Protein AF-A0A3D3SUR8-F1 (afdb_monomer_lite)

Secondary structure (DSSP, 8-state):
-----------------HHHHHHHHTTS--HHHHHHHHHHHHH--HHHHHHHT---BTTT--HHHHHHH--SEEEE-TT--GGG-TT--HHHHHHHHHHHHHHHH--GGG---PPPEEEE--BTB-TTSTT---PPPGGGGTSSS-HHHHHHHHHHTT--HHHHHHHHHHHHHHHHHHHHHS---SEEEEEESSSTHHHHHHHHHHTT-EEEEEEESSPP-STTHHHHHHHHTTT-EEEET--HHHHHHHHHHH--SEEEE-HHHHHHHHHTT--EEEHIIIIITS---HHHHHHHHHHHHHHHHTTHHHHHHHHHHHTTTTSGGG-S--SSPPPP-HHHHHHHHHHHHHHHHHHHHHHH--

Sequence (362 aa):
MRILVSVAAILSCVVTPPAVAESMSANLIDAAVEQRLDAIMKEMTLEQKIAQMIQPEIKSVTPQDIRRYGFGSILNGGGSFPQQNKQATIADWVALADSFYEASVDTSGGHAGIPIMWGTDAVHGHNNVLGATIFPHNIGLGAARNPALIEAIGAATNTSAEKIAAAKQAVLPMIQQTLAKSPIKGRITVSGYEGSELLVARMLIESGADVRYVGTACPRTAMSAADRDWLEAKGVHVQYRASLEQDLAAVEEFKPNLAIGTTPVVQKAKEQSIPSLYFTNLISARPLMGAAGAGSLAQVVNAALANQERFNVMKDFFGDVGMKDNAGIWRDTPQARPEFKAIVRRQQEKRAARREKEAIGT

Radius of gyration: 25.04 Å; chains: 1; bounding box: 61×61×67 Å

Foldseek 3Di:
DDDPPPDPPPPDDPPDPPVVVVVVVVVVDDPVVVVVVVVLVVLDDPQLVVQQVDEEEPVPDDLVNCLVRLHQEYEHEPQRDQVSDLQDAPVSVVVRQVSNQVSNLDCPPNHSRRGYYYYYPQQQFRLSHPPTDGHQGLCLQAFALQLVSLVVVCVVVVNDPVVSVVVSVVFVVLQLVLLQVQAFEWEEAAEDARLCQLRLLNLNVSSPYRYAEYYYLAADDPSCVSSVVVCVVVNHHYHYNDDPVNSCVCCVVRVILEYEYDPVSCVSCLVVLRQYDDCVPQPRPDSCHTSVNSNSSSVSSNVSSVCSVVSVVVCVVCPCQCHDQNNDDDPDDRDDDVVVVVVVVVVVVVVVVVVVVVVVVD

pLDDT: mean 79.04, std 18.39, range [21.12, 98.5]

Structure (mmCIF, N/CA/C/O backbone):
data_AF-A0A3D3SUR8-F1
#
_entry.id   AF-A0A3D3SUR8-F1
#
loop_
_atom_site.group_PDB
_atom_site.id
_atom_site.type_symbol
_atom_site.label_atom_id
_atom_site.label_alt_id
_atom_site.label_comp_id
_atom_site.label_asym_id
_atom_site.label_entity_id
_atom_site.label_seq_id
_atom_site.pdbx_PDB_ins_code
_atom_site.Cartn_x
_atom_site.Cartn_y
_atom_site.Cartn_z
_atom_site.occupancy
_atom_site.B_iso_or_equiv
_atom_site.auth_seq_id
_atom_site.auth_comp_id
_atom_site.auth_asym_id
_atom_site.auth_atom_id
_atom_site.pdbx_PDB_model_num
ATOM 1 N N . MET A 1 1 ? 32.697 -12.432 -1.896 1.00 25.95 1 MET A N 1
ATOM 2 C CA . MET A 1 1 ? 32.539 -11.281 -2.808 1.00 25.95 1 MET A CA 1
ATOM 3 C C . MET A 1 1 ? 31.522 -10.343 -2.171 1.00 25.95 1 MET A C 1
ATOM 5 O O . MET A 1 1 ? 30.454 -10.812 -1.806 1.00 25.95 1 MET A O 1
ATOM 9 N N . ARG A 1 2 ? 31.897 -9.096 -1.851 1.00 22.28 2 ARG A N 1
ATOM 10 C CA . ARG A 1 2 ? 31.035 -8.152 -1.114 1.00 22.28 2 ARG A CA 1
ATOM 11 C C . ARG A 1 2 ? 29.967 -7.617 -2.069 1.00 22.28 2 ARG A C 1
ATOM 13 O O . ARG A 1 2 ? 30.301 -6.852 -2.965 1.00 22.28 2 ARG A O 1
ATOM 20 N N . ILE A 1 3 ? 28.717 -8.025 -1.877 1.00 24.45 3 ILE A N 1
ATOM 21 C CA . ILE A 1 3 ? 27.565 -7.405 -2.536 1.00 24.45 3 ILE A CA 1
ATOM 22 C C . ILE A 1 3 ? 27.476 -5.975 -1.995 1.00 24.45 3 ILE A C 1
ATOM 24 O O . ILE A 1 3 ? 27.233 -5.776 -0.803 1.00 24.45 3 ILE A O 1
ATOM 28 N N . LEU A 1 4 ? 27.738 -4.983 -2.847 1.00 21.12 4 LEU A N 1
ATOM 29 C CA . LEU A 1 4 ? 27.458 -3.588 -2.528 1.00 21.12 4 LEU A CA 1
ATOM 30 C C . LEU A 1 4 ? 25.938 -3.404 -2.610 1.00 21.12 4 LEU A C 1
ATOM 32 O O . LEU A 1 4 ? 25.373 -3.228 -3.684 1.00 21.12 4 LEU A O 1
ATOM 36 N N . VAL A 1 5 ? 25.265 -3.490 -1.466 1.00 23.72 5 VAL A N 1
ATOM 37 C CA . VAL A 1 5 ? 23.891 -3.007 -1.333 1.00 23.72 5 VAL A CA 1
ATOM 38 C C . VAL A 1 5 ? 23.983 -1.492 -1.191 1.00 23.72 5 VAL A C 1
ATOM 40 O O . VAL A 1 5 ? 24.292 -0.987 -0.111 1.00 23.72 5 VAL A O 1
ATOM 43 N N . SER A 1 6 ? 23.751 -0.753 -2.275 1.00 22.34 6 SER A N 1
ATOM 44 C CA . SER A 1 6 ? 23.534 0.691 -2.178 1.00 22.34 6 SER A CA 1
ATOM 45 C C . SER A 1 6 ? 22.165 0.933 -1.548 1.00 22.34 6 SER A C 1
ATOM 47 O O . SER A 1 6 ? 21.141 0.957 -2.224 1.00 22.34 6 SER A O 1
ATOM 49 N N . VAL A 1 7 ? 22.144 1.087 -0.223 1.00 23.33 7 VAL A N 1
ATOM 50 C CA . VAL A 1 7 ? 20.999 1.651 0.493 1.00 23.33 7 VAL A CA 1
ATOM 51 C C . VAL A 1 7 ? 21.003 3.149 0.214 1.00 23.33 7 VAL A C 1
ATOM 53 O O . VAL A 1 7 ? 21.809 3.888 0.778 1.00 23.33 7 VAL A O 1
ATOM 56 N N . ALA A 1 8 ? 20.110 3.613 -0.656 1.00 23.38 8 ALA A N 1
ATOM 57 C CA . ALA A 1 8 ? 19.786 5.029 -0.725 1.00 23.38 8 ALA A CA 1
ATOM 58 C C . ALA A 1 8 ? 19.068 5.410 0.580 1.00 23.38 8 ALA A C 1
ATOM 60 O O . ALA A 1 8 ? 17.861 5.226 0.730 1.00 23.38 8 ALA A O 1
ATOM 61 N N . ALA A 1 9 ? 19.829 5.894 1.561 1.00 22.36 9 ALA A N 1
ATOM 62 C CA . ALA A 1 9 ? 19.265 6.542 2.731 1.00 22.36 9 ALA A CA 1
ATOM 63 C C . ALA A 1 9 ? 18.609 7.848 2.267 1.00 22.36 9 ALA A C 1
ATOM 65 O O . ALA A 1 9 ? 19.293 8.828 1.974 1.00 22.36 9 ALA A O 1
ATOM 66 N N . ILE A 1 10 ? 17.277 7.869 2.190 1.00 25.39 10 ILE A N 1
ATOM 67 C CA . ILE A 1 10 ? 16.534 9.127 2.107 1.00 25.39 10 ILE A CA 1
ATOM 68 C C . ILE A 1 10 ? 16.693 9.792 3.472 1.00 25.39 10 ILE A C 1
ATOM 70 O O . ILE A 1 10 ? 15.986 9.481 4.431 1.00 25.39 10 ILE A O 1
ATOM 74 N N . LEU A 1 11 ? 17.694 10.667 3.567 1.00 24.38 11 LEU A N 1
ATOM 75 C CA . LEU A 1 11 ? 17.895 11.543 4.705 1.00 24.38 11 LEU A CA 1
ATOM 76 C C . LEU A 1 11 ? 16.620 12.381 4.858 1.00 24.38 11 LEU A C 1
ATOM 78 O O . LEU A 1 11 ? 16.235 13.127 3.959 1.00 24.38 11 LEU A O 1
ATOM 82 N N . SER A 1 12 ? 15.924 12.189 5.976 1.00 29.61 12 SER A N 1
ATOM 83 C CA . SER A 1 12 ? 14.686 12.895 6.283 1.00 29.61 12 SER A CA 1
ATOM 84 C C . SER A 1 12 ? 14.915 14.407 6.197 1.00 29.61 12 SER A C 1
ATOM 86 O O . SER A 1 12 ? 15.904 14.897 6.748 1.00 29.61 12 SER A O 1
ATOM 88 N N . CYS A 1 13 ? 13.991 15.140 5.572 1.00 26.66 13 CYS A N 1
ATOM 89 C CA . CYS A 1 13 ? 13.904 16.595 5.675 1.00 26.66 13 CYS A CA 1
ATOM 90 C C . CYS A 1 13 ? 13.753 17.016 7.148 1.00 26.66 13 CYS A C 1
ATOM 92 O O . CYS A 1 13 ? 12.652 17.227 7.650 1.00 26.66 13 CYS A O 1
ATOM 94 N N . VAL A 1 14 ? 14.878 17.209 7.829 1.00 33.84 14 VAL A N 1
ATOM 95 C CA . VAL A 1 14 ? 15.052 18.410 8.639 1.00 33.84 14 VAL A CA 1
ATOM 96 C C . VAL A 1 14 ? 15.083 19.554 7.631 1.00 33.84 14 VAL A C 1
ATOM 98 O O . VAL A 1 14 ? 15.722 19.419 6.590 1.00 33.84 14 VAL A O 1
ATOM 101 N N . VAL A 1 15 ? 14.356 20.642 7.881 1.00 39.22 15 VAL A N 1
ATOM 102 C CA . VAL A 1 15 ? 14.440 21.852 7.052 1.00 39.22 15 VAL A CA 1
ATOM 103 C C . VAL A 1 15 ? 15.888 22.343 7.103 1.00 39.22 15 VAL A C 1
ATOM 105 O O . VAL A 1 15 ? 16.289 23.034 8.036 1.00 39.22 15 VAL A O 1
ATOM 108 N N . THR A 1 16 ? 16.700 21.921 6.138 1.00 37.41 16 THR A N 1
ATOM 109 C CA . THR A 1 16 ? 18.041 22.440 5.916 1.00 37.41 16 THR A CA 1
ATOM 110 C C . THR A 1 16 ? 17.900 23.776 5.190 1.00 37.41 16 THR A C 1
ATOM 112 O O . THR A 1 16 ? 17.131 23.878 4.232 1.00 37.41 16 THR A O 1
ATOM 115 N N . PRO A 1 17 ? 18.601 24.832 5.637 1.00 38.94 17 PRO A N 1
ATOM 116 C CA . PRO A 1 17 ? 18.622 26.102 4.923 1.00 38.94 17 PRO A CA 1
ATOM 117 C C . PRO A 1 17 ? 19.078 25.886 3.468 1.00 38.94 17 PRO A C 1
ATOM 119 O O . PRO A 1 17 ? 19.970 25.063 3.245 1.00 38.94 17 PRO A O 1
ATOM 122 N N . PRO A 1 18 ? 18.536 26.628 2.483 1.00 47.69 18 PRO A N 1
ATOM 123 C CA . PRO A 1 18 ? 18.822 26.428 1.055 1.00 47.69 18 PRO A CA 1
ATOM 124 C C . PRO A 1 18 ? 20.324 26.434 0.706 1.00 47.69 18 PRO A C 1
ATOM 126 O O . PRO A 1 18 ? 20.752 25.676 -0.158 1.00 47.69 18 PRO A O 1
ATOM 129 N N . ALA A 1 19 ? 21.145 27.173 1.460 1.00 42.41 19 ALA A N 1
ATOM 130 C CA . ALA A 1 19 ? 22.602 27.211 1.292 1.00 42.41 19 ALA A CA 1
ATOM 131 C C . ALA A 1 19 ? 23.328 25.878 1.598 1.00 42.41 19 ALA A C 1
ATOM 133 O O . ALA A 1 19 ? 24.445 25.660 1.138 1.00 42.41 19 ALA A O 1
ATOM 134 N N . VAL A 1 20 ? 22.718 24.972 2.373 1.00 44.34 20 VAL A N 1
ATOM 135 C CA . VAL A 1 20 ? 23.294 23.653 2.711 1.00 44.34 20 VAL A CA 1
ATOM 136 C C . VAL A 1 20 ? 22.940 22.599 1.652 1.00 44.34 20 VAL A C 1
ATOM 138 O O . VAL A 1 20 ? 23.692 21.649 1.447 1.00 44.34 20 VAL A O 1
ATOM 141 N N . ALA A 1 21 ? 21.820 22.769 0.942 1.00 39.59 21 ALA A N 1
ATOM 142 C CA . ALA A 1 21 ? 21.418 21.875 -0.146 1.00 39.59 21 ALA A CA 1
ATOM 143 C C . ALA A 1 21 ? 22.287 22.071 -1.403 1.00 39.59 21 ALA A C 1
ATOM 145 O O . ALA A 1 21 ? 22.676 21.091 -2.039 1.00 39.59 21 ALA A O 1
ATOM 146 N N . GLU A 1 22 ? 22.662 23.315 -1.720 1.00 40.38 22 GLU A N 1
ATOM 147 C CA . GLU A 1 22 ? 23.573 23.612 -2.836 1.00 40.38 22 GLU A CA 1
ATOM 148 C C . GLU A 1 22 ? 24.979 23.031 -2.608 1.00 40.38 22 GLU A C 1
ATOM 150 O O . GLU A 1 22 ? 25.536 22.416 -3.521 1.00 40.38 22 GLU A O 1
ATOM 155 N N . SER A 1 23 ? 25.524 23.122 -1.385 1.00 40.88 23 SER A N 1
ATOM 156 C CA . SER A 1 23 ? 26.869 22.609 -1.066 1.00 40.88 23 SER A CA 1
ATOM 157 C C . SER A 1 23 ? 26.958 21.078 -0.995 1.00 40.88 23 SER A C 1
ATOM 159 O O . SER A 1 23 ? 28.022 20.513 -1.242 1.00 40.88 23 SER A O 1
ATOM 161 N N . MET A 1 24 ? 25.845 20.390 -0.715 1.00 41.50 24 MET A N 1
ATOM 162 C CA . MET A 1 24 ? 25.756 18.925 -0.762 1.00 41.50 24 MET A CA 1
ATOM 163 C C . MET A 1 24 ? 25.677 18.388 -2.198 1.00 41.50 24 MET A C 1
ATOM 165 O O . MET A 1 24 ? 26.271 17.351 -2.478 1.00 41.50 24 MET A O 1
ATOM 169 N N . SER A 1 25 ? 25.009 19.094 -3.123 1.00 47.22 25 SER A N 1
ATOM 170 C CA . SER A 1 25 ? 24.938 18.669 -4.533 1.00 47.22 25 SER A CA 1
ATOM 171 C C . SER A 1 25 ? 26.279 18.805 -5.265 1.00 47.22 25 SER A C 1
ATOM 173 O O . SER A 1 25 ? 26.632 17.948 -6.072 1.00 47.22 25 SER A O 1
ATOM 175 N N . ALA A 1 26 ? 27.072 19.826 -4.916 1.00 48.66 26 ALA A N 1
ATOM 176 C CA . ALA A 1 26 ? 28.381 20.077 -5.516 1.00 48.66 26 ALA A CA 1
ATOM 177 C C . ALA A 1 26 ? 29.427 18.989 -5.192 1.00 48.66 26 ALA A C 1
ATOM 179 O O . ALA A 1 26 ? 30.389 18.835 -5.935 1.00 48.66 26 ALA A O 1
ATOM 180 N N . ASN A 1 27 ? 29.224 18.210 -4.122 1.00 54.06 27 ASN A N 1
ATOM 181 C CA . ASN A 1 27 ? 30.106 17.109 -3.714 1.00 54.06 27 ASN A CA 1
ATOM 182 C C . ASN A 1 27 ? 29.683 15.728 -4.256 1.00 54.06 27 ASN A C 1
ATOM 184 O O . ASN A 1 27 ? 30.339 14.736 -3.945 1.00 54.06 27 ASN A O 1
ATOM 188 N N . LEU A 1 28 ? 28.593 15.636 -5.030 1.00 54.06 28 LEU A N 1
ATOM 189 C CA . LEU A 1 28 ? 28.111 14.371 -5.611 1.00 54.06 28 LEU A CA 1
ATOM 190 C C . LEU A 1 28 ? 28.629 14.110 -7.034 1.00 54.06 28 LEU A C 1
ATOM 192 O O . LEU A 1 28 ? 28.468 13.000 -7.536 1.00 54.06 28 LEU A O 1
ATOM 196 N N . ILE A 1 29 ? 29.240 15.110 -7.676 1.00 68.56 29 ILE A N 1
ATOM 197 C CA . ILE A 1 29 ? 29.777 15.006 -9.036 1.00 68.56 29 ILE A CA 1
ATOM 198 C C . ILE A 1 29 ? 31.285 14.775 -8.939 1.00 68.56 29 ILE A C 1
ATOM 200 O O . ILE A 1 29 ? 32.064 15.703 -8.721 1.00 68.56 29 ILE A O 1
ATOM 204 N N . ASP A 1 30 ? 31.694 13.518 -9.077 1.00 82.38 30 ASP A N 1
ATOM 205 C CA . ASP A 1 30 ? 33.102 13.140 -9.149 1.00 82.38 30 ASP A CA 1
ATOM 206 C C . ASP A 1 30 ? 33.582 13.271 -10.600 1.00 82.38 30 ASP A C 1
ATOM 208 O O . ASP A 1 30 ? 33.139 12.540 -11.488 1.00 82.38 30 ASP A O 1
ATOM 212 N N . ALA A 1 31 ? 34.513 14.194 -10.846 1.00 85.12 31 ALA A N 1
ATOM 213 C CA . ALA A 1 31 ? 35.052 14.451 -12.179 1.00 85.12 31 ALA A CA 1
ATOM 214 C C . ALA A 1 31 ? 35.668 13.202 -12.840 1.00 85.12 31 ALA A C 1
ATOM 216 O O . ALA A 1 31 ? 35.608 13.065 -14.061 1.00 85.12 31 ALA A O 1
ATOM 217 N N . ALA A 1 32 ? 36.229 12.271 -12.060 1.00 85.94 32 ALA A N 1
ATOM 218 C CA . ALA A 1 32 ? 36.760 11.018 -12.589 1.00 85.94 32 ALA A CA 1
ATOM 219 C C . ALA A 1 32 ? 35.638 10.059 -13.023 1.00 85.94 32 ALA A C 1
ATOM 221 O O . ALA A 1 32 ? 35.804 9.311 -13.991 1.00 85.94 32 ALA A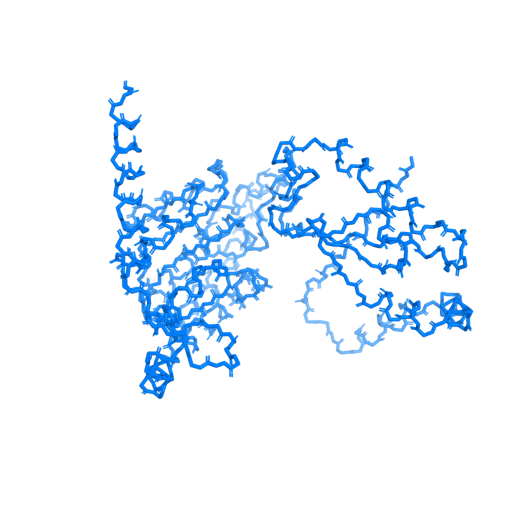 O 1
ATOM 222 N N . VAL A 1 33 ? 34.489 10.089 -12.339 1.00 83.56 33 VAL A N 1
ATOM 223 C CA . VAL A 1 33 ? 33.291 9.338 -12.744 1.00 83.56 33 VAL A CA 1
ATOM 224 C C . VAL A 1 33 ? 32.710 9.931 -14.023 1.00 83.56 33 VAL A C 1
ATOM 226 O O . VAL A 1 33 ? 32.497 9.179 -14.970 1.00 83.56 33 VAL A O 1
ATOM 229 N N . GLU A 1 34 ? 32.544 11.252 -14.101 1.00 87.50 34 GLU A N 1
ATOM 230 C CA . GLU A 1 34 ? 32.040 11.934 -15.304 1.00 87.50 34 GLU A CA 1
ATOM 231 C C . GLU A 1 34 ? 32.922 11.661 -16.529 1.00 87.50 34 GLU A C 1
ATOM 233 O O . GLU A 1 34 ? 32.430 11.266 -17.584 1.00 87.50 34 GLU A O 1
ATOM 238 N N . GLN A 1 35 ? 34.248 11.738 -16.374 1.00 90.12 35 GLN A N 1
ATOM 239 C CA . GLN A 1 35 ? 35.177 11.436 -17.464 1.00 90.12 35 GLN A CA 1
ATOM 240 C C . GLN A 1 35 ? 35.061 9.980 -17.950 1.00 90.12 35 GLN A C 1
ATOM 242 O O . GLN A 1 35 ? 35.206 9.695 -19.142 1.00 90.12 35 GLN A O 1
ATOM 247 N N . ARG A 1 36 ? 34.783 9.042 -17.037 1.00 87.31 36 ARG A N 1
ATOM 248 C CA . ARG A 1 36 ? 34.543 7.636 -17.380 1.00 87.31 36 ARG A CA 1
ATOM 249 C C . ARG A 1 36 ? 33.190 7.444 -18.070 1.00 87.31 36 ARG A C 1
ATOM 251 O O . ARG A 1 36 ? 33.114 6.647 -19.004 1.00 87.31 36 ARG A O 1
ATOM 258 N N . LEU A 1 37 ? 32.149 8.156 -17.637 1.00 86.81 37 LEU A N 1
ATOM 259 C CA . LEU A 1 37 ? 30.834 8.141 -18.282 1.00 86.81 37 LEU A CA 1
ATOM 260 C C . LEU A 1 37 ? 30.928 8.657 -19.719 1.00 86.81 37 LEU A C 1
ATOM 262 O O . LEU A 1 37 ? 30.440 7.988 -20.627 1.00 86.81 37 LEU A O 1
ATOM 266 N N . ASP A 1 38 ? 31.629 9.771 -19.941 1.00 90.94 38 ASP A N 1
ATOM 267 C CA . ASP A 1 38 ? 31.855 10.335 -21.275 1.00 90.94 38 ASP A CA 1
ATOM 268 C C . ASP A 1 38 ? 32.574 9.350 -22.205 1.00 90.94 38 ASP A C 1
ATOM 270 O O . ASP A 1 38 ? 32.182 9.185 -23.363 1.00 90.94 38 ASP A O 1
ATOM 274 N N . ALA A 1 39 ? 33.601 8.658 -21.700 1.00 90.62 39 ALA A N 1
ATOM 275 C CA . ALA A 1 39 ? 34.327 7.649 -22.469 1.00 90.62 39 ALA A CA 1
ATOM 276 C C . ALA A 1 39 ? 33.411 6.490 -22.899 1.00 90.62 39 ALA A C 1
ATOM 278 O O . ALA A 1 39 ? 33.359 6.157 -24.082 1.00 90.62 39 ALA A O 1
ATOM 279 N N . ILE A 1 40 ? 32.627 5.936 -21.967 1.00 88.44 40 ILE A N 1
ATOM 280 C CA . ILE A 1 40 ? 31.684 4.841 -22.246 1.00 88.44 40 ILE A CA 1
ATOM 281 C C . ILE A 1 40 ? 30.602 5.304 -23.234 1.00 88.44 40 ILE A C 1
ATOM 283 O O . ILE A 1 40 ? 30.348 4.652 -24.246 1.00 88.44 40 ILE A O 1
ATOM 287 N N . MET A 1 41 ? 29.995 6.468 -22.993 1.00 89.81 41 MET A N 1
ATOM 288 C CA . MET A 1 41 ? 28.922 7.013 -23.829 1.00 89.81 41 MET A CA 1
ATOM 289 C C . MET A 1 41 ? 29.377 7.333 -25.256 1.00 89.81 41 MET A C 1
ATOM 291 O O . MET A 1 41 ? 28.562 7.297 -26.185 1.00 89.81 41 MET A O 1
ATOM 295 N N . LYS A 1 42 ? 30.660 7.650 -25.451 1.00 93.00 42 LYS A N 1
ATOM 296 C CA . LYS A 1 42 ? 31.244 7.893 -26.773 1.00 93.00 42 LYS A CA 1
ATOM 297 C C . LYS A 1 42 ? 31.401 6.609 -27.590 1.00 93.00 42 LYS A C 1
ATOM 299 O O . LYS A 1 42 ? 31.261 6.663 -28.808 1.00 93.00 42 LYS A O 1
ATOM 304 N N . GLU A 1 43 ? 31.666 5.483 -26.936 1.00 89.62 43 GLU A N 1
ATOM 305 C CA . GLU A 1 43 ? 31.850 4.178 -27.586 1.00 89.62 43 GLU A CA 1
ATOM 306 C C . GLU A 1 43 ? 30.526 3.444 -27.842 1.00 89.62 43 GLU A C 1
ATOM 308 O O . GLU A 1 43 ? 30.447 2.586 -28.719 1.00 89.62 43 GLU A O 1
ATOM 313 N N . MET A 1 44 ? 29.461 3.808 -27.123 1.00 91.50 44 MET A N 1
ATOM 314 C CA . MET A 1 44 ? 28.144 3.199 -27.290 1.00 91.50 44 MET A CA 1
ATOM 315 C C . MET A 1 44 ? 27.425 3.639 -28.573 1.00 91.50 44 MET A C 1
ATOM 317 O O . MET A 1 44 ? 27.272 4.831 -28.871 1.00 91.50 44 MET A O 1
ATOM 321 N N . THR A 1 45 ? 26.846 2.656 -29.258 1.00 92.75 45 THR A N 1
ATOM 322 C CA . THR A 1 45 ? 25.836 2.847 -30.311 1.00 92.75 45 THR A CA 1
ATOM 323 C C . THR A 1 45 ? 24.538 3.443 -29.753 1.00 92.75 45 THR A C 1
ATOM 325 O O . THR A 1 45 ? 24.306 3.471 -28.539 1.00 92.75 45 THR A O 1
ATOM 328 N N . LEU A 1 46 ? 23.659 3.926 -30.636 1.00 93.69 46 LEU A N 1
ATOM 329 C CA . LEU A 1 46 ? 22.354 4.450 -30.231 1.00 93.69 46 LEU A CA 1
ATOM 330 C C . LEU A 1 46 ? 21.492 3.358 -29.581 1.00 93.69 46 LEU A C 1
ATOM 332 O O . LEU A 1 46 ? 20.867 3.596 -28.551 1.00 93.69 46 LEU A O 1
ATOM 336 N N . GLU A 1 47 ? 21.501 2.156 -30.145 1.00 91.62 47 GLU A N 1
ATOM 337 C CA . GLU A 1 47 ? 20.768 0.995 -29.649 1.00 91.62 47 GLU A CA 1
ATOM 338 C C . GLU A 1 47 ? 21.212 0.622 -28.232 1.00 91.62 47 GLU A C 1
ATOM 340 O O . GLU A 1 47 ? 20.371 0.413 -27.360 1.00 91.62 47 GLU A O 1
ATOM 345 N N . GLN A 1 48 ? 22.523 0.619 -27.971 1.00 91.12 48 GLN A N 1
ATOM 346 C CA . GLN A 1 48 ? 23.065 0.370 -26.632 1.00 91.12 48 GLN A CA 1
ATOM 347 C C . GLN A 1 48 ? 22.638 1.455 -25.636 1.00 91.12 48 GLN A C 1
ATOM 349 O O . GLN A 1 48 ? 22.314 1.140 -24.494 1.00 91.12 48 GLN A O 1
ATOM 354 N N . LYS A 1 49 ? 22.582 2.727 -26.054 1.00 93.62 49 LYS A N 1
ATOM 355 C CA . LYS A 1 49 ? 22.100 3.828 -25.198 1.00 93.62 49 LYS A CA 1
ATOM 356 C C . LYS A 1 49 ? 20.625 3.661 -24.850 1.00 93.62 49 LYS A C 1
ATOM 358 O O . LYS A 1 49 ? 20.254 3.799 -23.689 1.00 93.62 49 LYS A O 1
ATOM 363 N N . ILE A 1 50 ? 19.797 3.306 -25.834 1.00 94.06 50 ILE A N 1
ATOM 364 C CA . ILE A 1 50 ? 18.372 3.023 -25.621 1.00 94.06 50 ILE A CA 1
ATOM 365 C C . ILE A 1 50 ? 18.201 1.829 -24.677 1.00 94.06 50 ILE A C 1
ATOM 367 O O . ILE A 1 50 ? 17.393 1.898 -23.754 1.00 94.06 50 ILE A O 1
ATOM 371 N N . ALA A 1 51 ? 18.978 0.759 -24.856 1.00 92.88 51 ALA A N 1
ATOM 372 C CA . ALA A 1 51 ? 18.906 -0.419 -23.997 1.00 92.88 51 ALA A CA 1
ATOM 373 C C . ALA A 1 51 ? 19.206 -0.093 -22.524 1.00 92.88 51 ALA A C 1
ATOM 375 O O . ALA A 1 51 ? 18.523 -0.602 -21.633 1.00 92.88 51 ALA A O 1
ATOM 376 N N . GLN A 1 52 ? 20.151 0.813 -22.252 1.00 93.88 52 GLN A N 1
ATOM 377 C CA . GLN A 1 52 ? 20.448 1.265 -20.887 1.00 93.88 52 GLN A CA 1
ATOM 378 C C . GLN A 1 52 ? 19.280 2.013 -20.214 1.00 93.88 52 GLN A C 1
ATOM 380 O O . GLN A 1 52 ? 19.215 2.065 -18.989 1.00 93.88 52 GLN A O 1
ATOM 385 N N . MET A 1 53 ? 18.323 2.533 -20.990 1.00 93.81 53 MET A N 1
ATOM 386 C CA . MET A 1 53 ? 17.129 3.226 -20.485 1.00 93.81 53 MET A CA 1
ATOM 387 C C . MET A 1 53 ? 15.920 2.299 -20.266 1.00 93.81 53 MET A C 1
ATOM 389 O O . MET A 1 53 ? 14.864 2.763 -19.835 1.00 93.81 53 MET A O 1
ATOM 393 N N . ILE A 1 54 ? 16.041 1.005 -20.574 1.00 92.44 54 ILE A N 1
ATOM 394 C CA . ILE A 1 54 ? 14.950 0.029 -20.469 1.00 92.44 54 ILE A CA 1
ATOM 395 C C . ILE A 1 54 ? 15.139 -0.835 -19.217 1.00 92.44 54 ILE A C 1
ATOM 397 O O . ILE A 1 54 ? 16.232 -1.333 -18.944 1.00 92.44 54 ILE A O 1
ATOM 401 N N . GLN A 1 55 ? 14.042 -1.042 -18.483 1.00 94.69 55 GLN A N 1
ATOM 402 C CA . GLN A 1 55 ? 13.968 -1.914 -17.310 1.00 94.69 55 GLN A CA 1
ATOM 403 C C . GLN A 1 55 ? 12.850 -2.954 -17.500 1.00 94.69 55 GLN A C 1
ATOM 405 O O . GLN A 1 55 ? 11.681 -2.644 -17.259 1.00 94.69 55 GLN A O 1
ATOM 410 N N . PRO A 1 56 ? 13.160 -4.178 -17.960 1.00 92.81 56 PRO A N 1
ATOM 411 C CA . PRO A 1 56 ? 12.198 -5.262 -18.035 1.00 92.81 56 PRO A CA 1
ATOM 412 C C . PRO A 1 56 ? 12.025 -5.976 -16.686 1.00 92.81 56 PRO A C 1
ATOM 414 O O . PRO A 1 56 ? 12.840 -5.866 -15.768 1.00 92.81 56 PRO A O 1
ATOM 417 N N . GLU A 1 57 ? 10.940 -6.738 -16.580 1.00 88.81 57 GLU A N 1
ATOM 418 C CA . GLU A 1 57 ? 10.549 -7.459 -15.368 1.00 88.81 57 GLU A CA 1
ATOM 419 C C . GLU A 1 57 ? 10.965 -8.939 -15.454 1.00 88.81 57 GLU A C 1
ATOM 421 O O . GLU A 1 57 ? 10.835 -9.551 -16.521 1.00 88.81 57 GLU A O 1
ATOM 426 N N . ILE A 1 58 ? 11.439 -9.536 -14.350 1.00 91.25 58 ILE A N 1
ATOM 427 C CA . ILE A 1 58 ? 12.032 -10.892 -14.333 1.00 91.25 58 ILE A CA 1
ATOM 428 C C . ILE A 1 58 ? 11.091 -12.031 -14.772 1.00 91.25 58 ILE A C 1
ATOM 430 O O . ILE A 1 58 ? 11.567 -13.113 -15.102 1.00 91.25 58 ILE A O 1
ATOM 434 N N . LYS A 1 59 ? 9.767 -11.830 -14.819 1.00 89.12 59 LYS A N 1
ATOM 435 C CA . LYS A 1 59 ? 8.810 -12.800 -15.391 1.00 89.12 59 LYS A CA 1
ATOM 436 C C . LYS A 1 59 ? 8.842 -12.831 -16.918 1.00 89.12 59 LYS A C 1
ATOM 438 O O . LYS A 1 59 ? 8.279 -13.750 -17.505 1.00 89.12 59 LYS A O 1
ATOM 443 N N . SER A 1 60 ? 9.431 -11.818 -17.548 1.00 90.44 60 SER A N 1
ATOM 444 C CA . SER A 1 60 ? 9.368 -11.582 -18.994 1.00 90.44 60 SER A CA 1
ATOM 445 C C . SER A 1 60 ? 10.728 -11.537 -19.688 1.00 90.44 60 SER A C 1
ATOM 447 O O . SER A 1 60 ? 10.766 -11.445 -20.911 1.00 90.44 60 SER A O 1
ATOM 449 N N . VAL A 1 61 ? 11.828 -11.606 -18.934 1.00 93.69 61 VAL A N 1
ATOM 450 C CA . VAL A 1 61 ? 13.191 -11.471 -19.461 1.00 93.69 61 VAL A CA 1
ATOM 451 C C . VAL A 1 61 ? 14.082 -12.617 -18.997 1.00 93.69 61 VAL A C 1
ATOM 453 O O . VAL A 1 61 ? 13.938 -13.128 -17.887 1.00 93.69 61 VAL A O 1
ATOM 456 N N . THR A 1 62 ? 15.024 -13.008 -19.851 1.00 94.69 62 THR A N 1
ATOM 457 C CA . THR A 1 62 ? 16.011 -14.057 -19.583 1.00 94.69 62 THR A CA 1
ATOM 458 C C . THR A 1 62 ? 17.446 -13.517 -19.655 1.00 94.69 62 THR A C 1
ATOM 460 O O . THR A 1 62 ? 17.685 -12.476 -20.272 1.00 94.69 62 THR A O 1
ATOM 463 N N . PRO A 1 63 ? 18.451 -14.224 -19.100 1.00 94.50 63 PRO A N 1
ATOM 464 C CA . PRO A 1 63 ? 19.859 -13.865 -19.302 1.00 94.50 63 PRO A CA 1
ATOM 465 C C . PRO A 1 63 ? 20.279 -13.834 -20.781 1.00 94.50 63 PRO A C 1
ATOM 467 O O . PRO A 1 63 ? 21.170 -13.078 -21.160 1.00 94.50 63 PRO A O 1
ATOM 470 N N . GLN A 1 64 ? 19.628 -14.623 -21.644 1.00 93.38 64 GLN A N 1
ATOM 471 C CA . GLN A 1 64 ? 19.850 -14.573 -23.092 1.00 93.38 64 GLN A CA 1
ATOM 472 C C . GLN A 1 64 ? 19.403 -13.227 -23.678 1.00 93.38 64 GLN A C 1
ATOM 474 O O . GLN A 1 64 ? 20.088 -12.676 -24.536 1.00 93.38 64 GLN A O 1
ATOM 479 N N . ASP A 1 65 ? 18.286 -12.680 -23.196 1.00 93.56 65 ASP A N 1
ATOM 480 C CA . ASP A 1 65 ? 17.807 -11.359 -23.608 1.00 93.56 65 ASP A CA 1
ATOM 481 C C . ASP A 1 65 ? 18.754 -10.257 -23.126 1.00 93.56 65 ASP A C 1
ATOM 483 O O . ASP A 1 65 ? 19.017 -9.316 -23.870 1.00 93.56 65 ASP A O 1
ATOM 487 N N . ILE A 1 66 ? 19.339 -10.399 -21.929 1.00 93.94 66 ILE A N 1
ATOM 488 C CA . ILE A 1 66 ? 20.371 -9.465 -21.454 1.00 93.94 66 ILE A CA 1
ATOM 489 C C . ILE A 1 66 ? 21.596 -9.506 -22.365 1.00 93.94 66 ILE A C 1
ATOM 491 O O . ILE A 1 66 ? 22.031 -8.446 -22.808 1.00 93.94 66 ILE A O 1
ATOM 495 N N . ARG A 1 67 ? 22.090 -10.699 -22.733 1.00 91.62 67 ARG A N 1
ATOM 496 C CA . ARG A 1 67 ? 23.176 -10.815 -23.721 1.00 91.62 67 ARG A CA 1
ATOM 497 C C . ARG A 1 67 ? 22.794 -10.224 -25.065 1.00 91.62 67 ARG A C 1
ATOM 499 O O . ARG A 1 67 ? 23.641 -9.660 -25.722 1.00 91.62 67 ARG A O 1
ATOM 506 N N . ARG A 1 68 ? 21.541 -10.358 -25.502 1.00 90.44 68 ARG A N 1
ATOM 507 C CA . ARG A 1 68 ? 21.107 -9.879 -26.821 1.00 90.44 68 ARG A CA 1
ATOM 508 C C . ARG A 1 68 ? 20.942 -8.364 -26.886 1.00 90.44 68 ARG A C 1
ATOM 510 O O . ARG A 1 68 ? 21.248 -7.769 -27.915 1.00 90.44 68 ARG A O 1
ATOM 517 N N . TYR A 1 69 ? 20.384 -7.757 -25.843 1.00 90.88 69 TYR A N 1
ATOM 518 C CA . TYR A 1 69 ? 19.954 -6.359 -25.872 1.00 90.88 69 TYR A CA 1
ATOM 519 C C . TYR A 1 69 ? 20.824 -5.441 -25.011 1.00 90.88 69 TYR A C 1
ATOM 521 O O . TYR A 1 69 ? 20.930 -4.262 -25.324 1.00 90.88 69 TYR A O 1
ATOM 529 N N . GLY A 1 70 ? 21.469 -5.954 -23.960 1.00 90.94 70 GLY A N 1
ATOM 530 C CA . GLY A 1 70 ? 22.281 -5.155 -23.039 1.00 90.94 70 GLY A CA 1
ATOM 531 C C . GLY A 1 70 ? 21.458 -4.160 -22.217 1.00 90.94 70 GLY A C 1
ATOM 532 O O . GLY A 1 70 ? 21.833 -2.990 -22.128 1.00 90.94 70 GLY A O 1
ATOM 533 N N . PHE A 1 71 ? 20.315 -4.592 -21.667 1.00 93.62 71 PHE A N 1
ATOM 534 C CA . PHE A 1 71 ? 19.456 -3.730 -20.846 1.00 93.62 71 PHE A CA 1
ATOM 535 C C . PHE A 1 71 ? 20.193 -3.187 -19.614 1.00 93.62 71 PHE A C 1
ATOM 537 O O . PHE A 1 71 ? 20.964 -3.906 -18.980 1.00 93.62 71 PHE A O 1
ATOM 544 N N . GLY A 1 72 ? 19.935 -1.926 -19.258 1.00 89.00 72 GLY A N 1
ATOM 545 C CA . GLY A 1 72 ? 20.637 -1.253 -18.152 1.00 89.00 72 GLY A CA 1
ATOM 546 C C . GLY A 1 72 ? 20.180 -1.690 -16.765 1.00 89.00 72 GLY A C 1
ATOM 547 O O . GLY A 1 72 ? 20.927 -1.596 -15.790 1.00 89.00 72 GLY A O 1
ATOM 548 N N . SER A 1 73 ? 18.953 -2.197 -16.652 1.00 93.38 73 SER A N 1
ATOM 549 C CA . SER A 1 73 ? 18.454 -2.731 -15.389 1.00 93.38 73 SER A CA 1
ATOM 550 C C . SER A 1 73 ? 17.392 -3.803 -15.588 1.00 93.38 73 SER A C 1
ATOM 552 O O . SER A 1 73 ? 16.847 -3.925 -16.677 1.00 93.38 73 SER A O 1
ATOM 554 N N . ILE A 1 74 ? 17.088 -4.549 -14.527 1.00 93.38 74 ILE A N 1
ATOM 555 C CA . ILE A 1 74 ? 15.934 -5.450 -14.395 1.00 93.38 74 ILE A CA 1
ATOM 556 C C . ILE A 1 74 ? 15.204 -5.168 -13.086 1.00 93.38 74 ILE A C 1
ATOM 558 O O . ILE A 1 74 ? 15.793 -4.644 -12.141 1.00 93.38 74 ILE A O 1
ATOM 562 N N . LEU A 1 75 ? 13.927 -5.536 -13.024 1.00 87.56 75 LEU A N 1
ATOM 563 C CA . LEU A 1 75 ? 13.091 -5.387 -11.836 1.00 87.56 75 LEU A CA 1
ATOM 564 C C . LEU A 1 75 ? 12.456 -6.722 -11.443 1.00 87.56 75 LEU A C 1
ATOM 566 O O . LEU A 1 75 ? 11.898 -7.420 -12.292 1.00 87.56 75 LEU A O 1
ATOM 570 N N . ASN A 1 76 ? 12.449 -7.035 -10.147 1.00 82.31 76 ASN A N 1
ATOM 571 C CA . ASN A 1 76 ? 11.439 -7.931 -9.584 1.00 82.31 76 ASN A CA 1
ATOM 572 C C . ASN A 1 76 ? 10.350 -7.104 -8.894 1.00 82.31 76 ASN A C 1
ATOM 574 O O . ASN A 1 76 ? 10.554 -6.549 -7.812 1.00 82.31 76 ASN A O 1
ATOM 578 N N . GLY A 1 77 ? 9.182 -7.039 -9.532 1.00 71.38 77 GLY A N 1
ATOM 579 C CA . GLY A 1 77 ? 8.013 -6.394 -8.940 1.00 71.38 77 GLY A CA 1
ATOM 580 C C . GLY A 1 77 ? 7.411 -7.228 -7.805 1.00 71.38 77 GLY A C 1
ATOM 581 O O . GLY A 1 77 ? 7.789 -8.384 -7.578 1.00 71.38 77 GLY A O 1
ATOM 582 N N . GLY A 1 78 ? 6.429 -6.663 -7.103 1.00 68.81 78 GLY A N 1
ATOM 583 C CA . GLY A 1 78 ? 5.662 -7.376 -6.076 1.00 68.81 78 GLY A CA 1
ATOM 584 C C . GLY A 1 78 ? 5.163 -8.756 -6.540 1.00 68.81 78 GLY A C 1
ATOM 585 O O . GLY A 1 78 ? 4.423 -8.886 -7.518 1.00 68.81 78 GLY A O 1
ATOM 586 N N . GLY A 1 79 ? 5.573 -9.813 -5.832 1.00 68.06 79 GLY A N 1
ATOM 587 C CA . GLY A 1 79 ? 5.160 -11.187 -6.140 1.00 68.06 79 GLY A CA 1
ATOM 588 C C . GLY A 1 79 ? 5.821 -11.800 -7.383 1.00 68.06 79 GLY A C 1
ATOM 589 O O . GLY A 1 79 ? 5.266 -12.729 -7.980 1.00 68.06 79 GLY A O 1
ATOM 590 N N . SER A 1 80 ? 6.969 -11.277 -7.809 1.00 79.81 80 SER A N 1
ATOM 591 C CA . SER A 1 80 ? 7.859 -11.917 -8.780 1.00 79.81 80 SER A CA 1
ATOM 592 C C . SER A 1 80 ? 9.004 -12.621 -8.066 1.00 79.81 80 SER A C 1
ATOM 594 O O . SER A 1 80 ? 9.664 -12.028 -7.220 1.00 79.81 80 SER A O 1
ATOM 596 N N . PHE A 1 81 ? 9.231 -13.886 -8.416 1.00 83.19 81 PHE A N 1
ATOM 597 C CA . PHE A 1 81 ? 10.203 -14.761 -7.761 1.00 83.19 81 PHE A CA 1
ATOM 598 C C . PHE A 1 81 ? 11.044 -15.491 -8.813 1.00 83.19 81 PHE A C 1
ATOM 600 O O . PHE A 1 81 ? 10.528 -15.736 -9.914 1.00 83.19 81 PHE A O 1
ATOM 607 N N . PRO A 1 82 ? 12.283 -15.903 -8.487 1.00 86.25 82 PRO A N 1
ATOM 608 C CA . PRO A 1 82 ? 13.057 -16.814 -9.318 1.00 86.25 82 PRO A CA 1
ATOM 609 C C . PRO A 1 82 ? 12.210 -18.013 -9.751 1.00 86.25 82 PRO A C 1
ATOM 611 O O . PRO A 1 82 ? 11.554 -18.650 -8.927 1.00 86.25 82 PRO A O 1
ATOM 614 N N . GLN A 1 83 ? 12.180 -18.283 -11.059 1.00 84.12 83 GLN A N 1
ATOM 615 C CA . GLN A 1 83 ? 11.433 -19.402 -11.656 1.00 84.12 83 GLN A CA 1
ATOM 616 C C . GLN A 1 83 ? 9.927 -19.414 -11.308 1.00 84.12 83 GLN A C 1
ATOM 618 O O . GLN A 1 83 ? 9.293 -20.465 -11.301 1.00 84.12 83 GLN A O 1
ATOM 623 N N . GLN A 1 84 ? 9.350 -18.250 -10.977 1.00 83.44 84 GLN A N 1
ATOM 624 C CA . GLN A 1 84 ? 7.982 -18.110 -10.455 1.00 83.44 84 GLN A CA 1
ATOM 625 C C . GLN A 1 84 ? 7.705 -18.933 -9.180 1.00 83.44 84 GLN A C 1
ATOM 627 O O . GLN A 1 84 ? 6.550 -19.166 -8.814 1.00 83.44 84 GLN A O 1
ATOM 632 N N . ASN A 1 85 ? 8.754 -19.334 -8.460 1.00 84.00 85 ASN A N 1
ATOM 633 C CA . ASN A 1 85 ? 8.644 -20.111 -7.240 1.00 84.00 85 ASN A CA 1
ATOM 634 C C . ASN A 1 85 ? 8.530 -19.193 -6.014 1.00 84.00 85 ASN A C 1
ATOM 636 O O . ASN A 1 85 ? 9.512 -18.613 -5.559 1.00 84.00 85 ASN A O 1
ATOM 640 N N . LYS A 1 86 ? 7.339 -19.125 -5.408 1.00 80.06 86 LYS A N 1
ATOM 641 C CA . LYS A 1 86 ? 7.090 -18.355 -4.170 1.00 80.06 86 LYS A CA 1
ATOM 642 C C . LYS A 1 86 ? 7.944 -18.792 -2.971 1.00 80.06 86 LYS A C 1
ATOM 644 O O . LYS A 1 86 ? 8.020 -18.060 -1.990 1.00 80.06 86 LYS A O 1
ATOM 649 N N . GLN A 1 87 ? 8.531 -19.985 -3.024 1.00 83.31 87 GLN A N 1
ATOM 650 C CA . GLN A 1 87 ? 9.393 -20.543 -1.982 1.00 83.31 87 GLN A CA 1
ATOM 651 C C . GLN A 1 87 ? 10.883 -20.460 -2.344 1.00 83.31 87 GLN A C 1
ATOM 653 O O . GLN A 1 87 ? 11.692 -21.122 -1.699 1.00 83.31 87 GLN A O 1
ATOM 658 N N . ALA A 1 88 ? 11.248 -19.675 -3.366 1.00 84.94 88 ALA A N 1
ATOM 659 C CA . ALA A 1 88 ? 12.636 -19.478 -3.766 1.00 84.94 88 ALA A CA 1
ATOM 660 C C . ALA A 1 88 ? 13.509 -19.078 -2.566 1.00 84.94 88 ALA A C 1
ATOM 662 O O . ALA A 1 88 ? 13.200 -18.145 -1.815 1.00 84.94 88 ALA A O 1
ATOM 663 N N . THR A 1 89 ? 14.601 -19.812 -2.399 1.00 86.50 89 THR A N 1
ATOM 664 C CA . THR A 1 89 ? 15.593 -19.609 -1.348 1.00 86.50 89 THR A CA 1
ATOM 665 C C . THR A 1 89 ? 16.493 -18.425 -1.682 1.00 86.50 89 THR A C 1
ATOM 667 O O . THR A 1 89 ? 16.594 -18.008 -2.833 1.00 86.50 89 THR A O 1
ATOM 670 N N . ILE A 1 90 ? 17.219 -17.904 -0.691 1.00 81.25 90 ILE A N 1
ATOM 671 C CA . ILE A 1 90 ? 18.235 -16.861 -0.918 1.00 81.25 90 ILE A CA 1
ATOM 672 C C . ILE A 1 90 ? 19.256 -17.306 -1.979 1.00 81.25 90 ILE A C 1
ATOM 674 O O . ILE A 1 90 ? 19.666 -16.496 -2.805 1.00 81.25 90 ILE A O 1
ATOM 678 N N . ALA A 1 91 ? 19.626 -18.590 -1.996 1.00 87.50 91 ALA A N 1
ATOM 679 C CA . ALA A 1 91 ? 20.540 -19.132 -2.997 1.00 87.50 91 ALA A CA 1
ATOM 680 C C . ALA A 1 91 ? 19.960 -19.048 -4.420 1.00 87.50 91 ALA A C 1
ATOM 682 O O . ALA A 1 91 ? 20.693 -18.710 -5.344 1.00 87.50 91 ALA A O 1
ATOM 683 N N . ASP A 1 92 ? 18.651 -19.266 -4.591 1.00 90.44 92 ASP A N 1
ATOM 684 C CA . ASP A 1 92 ? 17.983 -19.133 -5.893 1.00 90.44 92 ASP A CA 1
ATOM 685 C C . ASP A 1 92 ? 17.989 -17.680 -6.391 1.00 90.44 92 ASP A C 1
ATOM 687 O O . ASP A 1 92 ? 18.181 -17.427 -7.581 1.00 90.44 92 ASP A O 1
ATOM 691 N N . TRP A 1 93 ? 17.811 -16.717 -5.481 1.00 86.38 93 TRP A N 1
ATOM 692 C CA . TRP A 1 93 ? 17.906 -15.289 -5.798 1.00 86.38 93 TRP A CA 1
ATOM 693 C C . TRP A 1 93 ? 19.323 -14.887 -6.215 1.00 86.38 93 TRP A C 1
ATOM 695 O O . TRP A 1 93 ? 19.488 -14.199 -7.220 1.00 86.38 93 TRP A O 1
ATOM 705 N N . VAL A 1 94 ? 20.340 -15.346 -5.478 1.00 87.69 94 VAL A N 1
ATOM 706 C CA . VAL A 1 94 ? 21.752 -15.076 -5.791 1.00 87.69 94 VAL A CA 1
ATOM 707 C C . VAL A 1 94 ? 22.142 -15.699 -7.129 1.00 87.69 94 VAL A C 1
ATOM 709 O O . VAL A 1 94 ? 22.682 -15.002 -7.978 1.00 87.69 94 VAL A O 1
ATOM 712 N N . ALA A 1 95 ? 21.794 -16.967 -7.362 1.00 93.12 95 ALA A N 1
ATOM 713 C CA . ALA A 1 95 ? 22.103 -17.649 -8.616 1.00 93.12 95 ALA A CA 1
ATOM 714 C C . ALA A 1 95 ? 21.476 -16.942 -9.829 1.00 93.12 95 ALA A C 1
ATOM 716 O O . ALA A 1 95 ? 22.105 -16.813 -10.880 1.00 93.12 95 ALA A O 1
ATOM 717 N N . LEU A 1 96 ? 20.244 -16.443 -9.686 1.00 93.88 96 LEU A N 1
ATOM 718 C CA . LEU A 1 96 ? 19.607 -15.662 -10.739 1.00 93.88 96 LEU A CA 1
ATOM 719 C C . LEU A 1 96 ? 20.332 -14.324 -10.962 1.00 93.88 96 LEU A C 1
ATOM 721 O O . LEU A 1 96 ? 20.541 -13.940 -12.113 1.00 93.88 96 LEU A O 1
ATOM 725 N N . ALA A 1 97 ? 20.751 -13.639 -9.893 1.00 90.50 97 ALA A N 1
ATOM 726 C CA . ALA A 1 97 ? 21.471 -12.366 -9.984 1.00 90.50 97 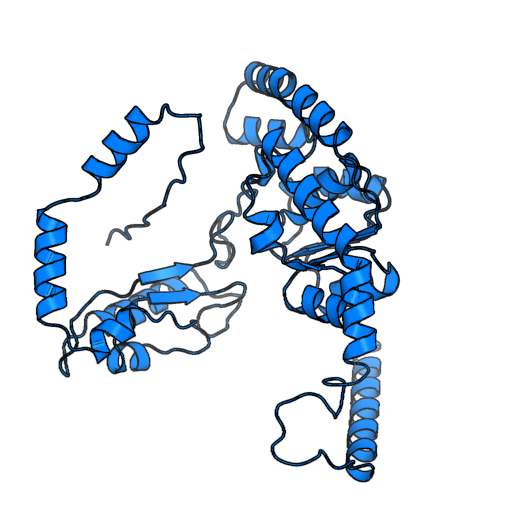ALA A CA 1
ATOM 727 C C . ALA A 1 97 ? 22.823 -12.524 -10.673 1.00 90.50 97 ALA A C 1
ATOM 729 O O . ALA A 1 97 ? 23.126 -11.758 -11.587 1.00 90.50 97 ALA A O 1
ATOM 730 N N . ASP A 1 98 ? 23.570 -13.564 -10.310 1.00 94.31 98 ASP A N 1
ATOM 731 C CA . ASP A 1 98 ? 24.837 -13.904 -10.947 1.00 94.31 98 ASP A CA 1
ATOM 732 C C . ASP A 1 98 ? 24.629 -14.189 -12.440 1.00 94.31 98 ASP A C 1
ATOM 734 O O . ASP A 1 98 ? 25.333 -13.624 -13.274 1.00 94.31 98 ASP A O 1
ATOM 738 N N . SER A 1 99 ? 23.589 -14.947 -12.812 1.00 96.31 99 SER A N 1
ATOM 739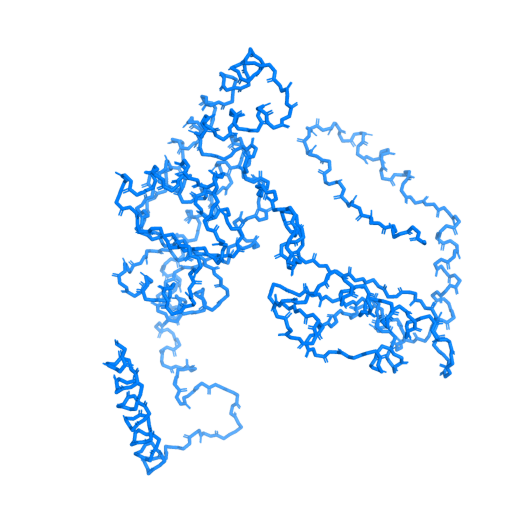 C CA . SER A 1 99 ? 23.314 -15.252 -14.225 1.00 96.31 99 SER A CA 1
ATOM 740 C C . SER A 1 99 ? 23.019 -14.008 -15.078 1.00 96.31 99 SER A C 1
ATOM 742 O O . SER A 1 99 ? 23.415 -13.941 -16.244 1.00 96.31 99 SER A O 1
ATOM 744 N N . PHE A 1 100 ? 22.341 -13.006 -14.507 1.00 95.56 100 PHE A N 1
ATOM 745 C CA . PHE A 1 100 ? 22.072 -11.736 -15.179 1.00 95.56 100 PHE A CA 1
ATOM 746 C C . PHE A 1 100 ? 23.310 -10.835 -15.216 1.00 95.56 100 PHE A C 1
ATOM 748 O O . PHE A 1 100 ? 23.568 -10.204 -16.242 1.00 95.56 100 PHE A O 1
ATOM 755 N N . TYR A 1 101 ? 24.095 -10.803 -14.137 1.00 94.19 101 TYR A N 1
ATOM 756 C CA . TYR A 1 101 ? 25.357 -10.073 -14.087 1.00 94.19 101 TYR A CA 1
ATOM 757 C C . TYR A 1 101 ? 26.340 -10.599 -15.134 1.00 94.19 101 TYR A C 1
ATOM 759 O O . TYR A 1 101 ? 26.811 -9.822 -15.964 1.00 94.19 101 TYR A O 1
ATOM 767 N N . GLU A 1 102 ? 26.581 -11.911 -15.160 1.00 95.94 102 GLU A N 1
ATOM 768 C CA . GLU A 1 102 ? 27.463 -12.569 -16.128 1.00 95.94 102 GLU A CA 1
ATOM 769 C C . GLU A 1 102 ? 27.030 -12.289 -17.570 1.00 95.94 102 GLU A C 1
ATOM 771 O O . GLU A 1 102 ? 27.866 -12.010 -18.423 1.00 95.94 102 GLU A O 1
ATOM 776 N N . ALA A 1 103 ? 25.722 -12.300 -17.840 1.00 94.19 103 ALA A N 1
ATOM 777 C CA . ALA A 1 103 ? 25.181 -11.936 -19.145 1.00 94.19 103 ALA A CA 1
ATOM 778 C C . ALA A 1 103 ? 25.405 -10.458 -19.515 1.00 94.19 103 ALA A C 1
ATOM 780 O O . ALA A 1 103 ? 25.541 -10.151 -20.694 1.00 94.19 103 ALA A O 1
ATOM 781 N N . SER A 1 104 ? 25.423 -9.546 -18.539 1.00 93.25 104 SER A N 1
ATOM 782 C CA . SER A 1 104 ? 25.558 -8.100 -18.776 1.00 93.25 104 SER A CA 1
ATOM 783 C C . SER A 1 104 ? 26.994 -7.635 -19.028 1.00 93.25 104 SER A C 1
ATOM 785 O O . SER A 1 104 ? 27.220 -6.697 -19.792 1.00 93.25 104 SER A O 1
ATOM 787 N N . VAL A 1 105 ? 27.970 -8.301 -18.404 1.00 93.62 105 VAL A N 1
ATOM 788 C CA . VAL A 1 105 ? 29.399 -7.977 -18.555 1.00 93.62 105 VAL A CA 1
ATOM 789 C C . VAL A 1 105 ? 30.063 -8.739 -19.702 1.00 93.62 105 VAL A C 1
ATOM 791 O O . VAL A 1 105 ? 31.223 -8.483 -20.018 1.00 93.62 105 VAL A O 1
ATOM 794 N N . ASP A 1 106 ? 29.337 -9.663 -20.332 1.00 90.31 106 ASP A N 1
ATOM 795 C CA . ASP A 1 106 ? 29.772 -10.365 -21.532 1.00 90.31 106 ASP A CA 1
ATOM 796 C C . ASP A 1 106 ? 29.880 -9.378 -22.703 1.00 90.31 106 ASP A C 1
ATOM 798 O O . ASP A 1 106 ? 28.888 -8.837 -23.188 1.00 90.31 106 ASP A O 1
ATOM 802 N N . THR A 1 107 ? 31.109 -9.116 -23.143 1.00 86.88 107 THR A N 1
ATOM 803 C CA . THR A 1 107 ? 31.407 -8.222 -24.271 1.00 86.88 107 THR A CA 1
ATOM 804 C C . THR A 1 107 ? 31.445 -8.953 -25.612 1.00 86.88 107 THR A C 1
ATOM 806 O O . THR A 1 107 ? 31.631 -8.321 -26.659 1.00 86.88 107 THR A O 1
ATOM 809 N N . SER A 1 108 ? 31.263 -10.280 -25.622 1.00 82.06 108 SER A N 1
ATOM 810 C CA . SER A 1 108 ? 31.191 -11.045 -26.865 1.00 82.06 108 SER A CA 1
ATOM 811 C C . SER A 1 108 ? 30.041 -10.533 -27.734 1.00 82.06 108 SER A C 1
ATOM 813 O O . SER A 1 108 ? 29.004 -10.125 -27.233 1.00 82.06 108 SER A O 1
ATOM 815 N N . GLY A 1 109 ? 30.232 -10.463 -29.054 1.00 71.62 109 GLY A N 1
ATOM 816 C CA . GLY A 1 109 ? 29.211 -9.907 -29.954 1.00 71.62 109 GLY A CA 1
ATOM 817 C C . GLY A 1 109 ? 29.105 -8.373 -29.974 1.00 71.62 109 GLY A C 1
ATOM 818 O O . GLY A 1 109 ? 28.231 -7.854 -30.661 1.00 71.62 109 GLY A O 1
ATOM 819 N N . GLY A 1 110 ? 30.006 -7.643 -29.301 1.00 71.44 110 GLY A N 1
ATOM 820 C CA . GLY A 1 110 ? 30.111 -6.179 -29.403 1.00 71.44 110 GLY A CA 1
ATOM 821 C C . GLY A 1 110 ? 29.320 -5.396 -28.351 1.00 71.44 110 GLY A C 1
ATOM 822 O O . GLY A 1 110 ? 29.042 -4.213 -28.549 1.00 71.44 110 GLY A O 1
ATOM 823 N N . HIS A 1 111 ? 28.944 -6.034 -27.241 1.00 78.06 111 HIS A N 1
ATOM 824 C CA . HIS A 1 111 ? 28.273 -5.379 -26.116 1.00 78.06 111 HIS A CA 1
ATOM 825 C C . HIS A 1 111 ? 29.239 -4.516 -25.297 1.00 78.06 111 HIS A C 1
ATOM 827 O O . HIS A 1 111 ? 30.419 -4.830 -25.161 1.00 78.06 111 HIS A O 1
ATOM 833 N N . ALA A 1 112 ? 28.719 -3.436 -24.708 1.00 79.12 112 ALA A N 1
ATOM 834 C CA . ALA A 1 112 ? 29.504 -2.473 -23.930 1.00 79.12 112 ALA A CA 1
ATOM 835 C C . ALA A 1 112 ? 30.017 -3.019 -22.577 1.00 79.12 112 ALA A C 1
ATOM 837 O O . ALA A 1 112 ? 30.782 -2.337 -21.900 1.00 79.12 112 ALA A O 1
ATOM 838 N N . GLY A 1 113 ? 29.592 -4.222 -22.162 1.00 86.88 113 GLY A N 1
ATOM 839 C CA . GLY A 1 113 ? 30.015 -4.849 -20.903 1.00 86.88 113 GLY A CA 1
ATOM 840 C C . GLY A 1 113 ? 29.599 -4.072 -19.651 1.00 86.88 113 GLY A C 1
ATOM 841 O O . GLY A 1 113 ? 30.311 -4.092 -18.646 1.00 86.88 113 GLY A O 1
ATOM 842 N N . ILE A 1 114 ? 28.486 -3.337 -19.718 1.00 90.75 114 ILE A N 1
ATOM 843 C CA . ILE A 1 114 ? 27.990 -2.515 -18.611 1.00 90.75 114 ILE A CA 1
ATOM 844 C C . ILE A 1 114 ? 27.216 -3.419 -17.639 1.00 90.75 114 ILE A C 1
ATOM 846 O O . ILE A 1 114 ? 26.229 -4.029 -18.054 1.00 90.75 114 ILE A O 1
ATOM 850 N N . PRO A 1 115 ? 27.619 -3.499 -16.354 1.00 91.81 115 PRO A N 1
ATOM 851 C CA . PRO A 1 115 ? 26.928 -4.316 -15.366 1.00 91.81 115 PRO A CA 1
ATOM 852 C C . PRO A 1 115 ? 25.461 -3.923 -15.210 1.00 91.81 115 PRO A C 1
ATOM 854 O O . PRO A 1 115 ? 25.142 -2.750 -15.009 1.00 91.81 115 PRO A O 1
ATOM 857 N N . ILE A 1 116 ? 24.578 -4.916 -15.238 1.00 93.62 116 ILE A N 1
ATOM 858 C CA . ILE A 1 116 ? 23.149 -4.694 -15.043 1.00 93.62 116 ILE A CA 1
ATOM 859 C C . ILE A 1 116 ? 22.833 -4.331 -13.591 1.00 93.62 116 ILE A C 1
ATOM 861 O O . ILE A 1 116 ? 23.364 -4.922 -12.648 1.00 93.62 116 ILE A O 1
ATOM 865 N N . MET A 1 117 ? 21.921 -3.378 -13.402 1.00 88.69 117 MET A N 1
ATOM 866 C CA . MET A 1 117 ? 21.359 -3.077 -12.086 1.00 88.69 117 MET A CA 1
ATOM 867 C C . MET A 1 117 ? 20.091 -3.892 -11.836 1.00 88.69 117 MET A C 1
ATOM 869 O O . MET A 1 117 ? 19.209 -3.960 -12.688 1.00 88.69 117 MET A O 1
ATOM 873 N N . TRP A 1 118 ? 19.953 -4.457 -10.639 1.00 86.19 118 TRP A N 1
ATOM 874 C CA . TRP A 1 118 ? 18.727 -5.136 -10.231 1.00 86.19 118 TRP A CA 1
ATOM 875 C C . TRP A 1 118 ? 17.948 -4.264 -9.236 1.00 86.19 118 TRP A C 1
ATOM 877 O O . TRP A 1 118 ? 18.378 -4.055 -8.103 1.00 86.19 118 TRP A O 1
ATOM 887 N N . GLY A 1 119 ? 16.774 -3.783 -9.651 1.00 74.62 119 GLY A N 1
ATOM 888 C CA . GLY A 1 119 ? 15.786 -3.147 -8.779 1.00 74.62 119 GLY A CA 1
ATOM 889 C C . GLY A 1 119 ? 14.851 -4.160 -8.109 1.00 74.62 119 GLY A C 1
ATOM 890 O O . GLY A 1 119 ? 14.331 -5.066 -8.757 1.00 74.62 119 GLY A O 1
ATOM 891 N N . THR A 1 120 ? 14.605 -4.002 -6.811 1.00 71.94 120 THR A N 1
ATOM 892 C CA . THR A 1 120 ? 13.599 -4.781 -6.075 1.00 71.94 120 THR A CA 1
ATOM 893 C C . THR A 1 120 ? 12.709 -3.848 -5.269 1.00 71.94 120 THR A C 1
ATOM 895 O O . THR A 1 120 ? 13.194 -2.906 -4.641 1.00 71.94 120 THR A O 1
ATOM 898 N N . ASP A 1 121 ? 11.422 -4.177 -5.183 1.00 61.59 121 ASP A N 1
ATOM 899 C CA . ASP A 1 121 ? 10.503 -3.543 -4.237 1.00 61.59 121 ASP A CA 1
ATOM 900 C C . ASP A 1 121 ? 10.781 -4.068 -2.817 1.00 61.59 121 ASP A C 1
ATOM 902 O O . ASP A 1 121 ? 10.142 -5.014 -2.359 1.00 61.59 121 ASP A O 1
ATOM 906 N N . ALA A 1 122 ? 11.789 -3.504 -2.145 1.00 55.19 122 ALA A N 1
ATOM 907 C CA . ALA A 1 122 ? 12.156 -3.805 -0.755 1.00 55.19 122 ALA A CA 1
ATOM 908 C C . ALA A 1 122 ? 11.692 -2.678 0.180 1.00 55.19 122 ALA A C 1
ATOM 910 O O . ALA A 1 122 ? 12.485 -1.929 0.750 1.00 55.19 122 ALA A O 1
ATOM 911 N N . VAL A 1 123 ? 10.376 -2.525 0.288 1.00 49.84 123 VAL A N 1
ATOM 912 C CA . VAL A 1 123 ? 9.738 -1.322 0.841 1.00 49.84 123 VAL A CA 1
ATOM 913 C C . VAL A 1 123 ? 9.691 -1.286 2.378 1.00 49.84 123 VAL A C 1
ATOM 915 O O . VAL A 1 123 ? 9.488 -0.222 2.964 1.00 49.84 123 VAL A O 1
ATOM 918 N N . HIS A 1 124 ? 9.948 -2.418 3.043 1.00 48.00 124 HIS A N 1
ATOM 919 C CA . HIS A 1 124 ? 10.019 -2.532 4.507 1.00 48.00 124 HIS A CA 1
ATOM 920 C C . HIS A 1 124 ? 10.820 -3.763 4.955 1.00 48.00 124 HIS A C 1
ATOM 922 O O . HIS A 1 124 ? 10.374 -4.611 5.723 1.00 48.00 124 HIS A O 1
ATOM 928 N N . GLY A 1 125 ? 12.033 -3.883 4.426 1.00 48.16 125 GLY A N 1
ATOM 929 C CA . GLY A 1 125 ? 12.756 -5.152 4.364 1.00 48.16 125 GLY A CA 1
ATOM 930 C C . GLY A 1 125 ? 12.538 -5.813 3.005 1.00 48.16 125 GLY A C 1
ATOM 931 O O . GLY A 1 125 ? 11.736 -5.344 2.199 1.00 48.16 125 GLY A O 1
ATOM 932 N N . HIS A 1 126 ? 13.281 -6.879 2.711 1.00 63.72 126 HIS A N 1
ATOM 933 C CA . HIS A 1 126 ? 13.200 -7.539 1.408 1.00 63.72 126 HIS A CA 1
ATOM 934 C C . HIS A 1 126 ? 11.958 -8.446 1.339 1.00 63.72 126 HIS A C 1
ATOM 936 O O . HIS A 1 126 ? 12.060 -9.666 1.356 1.00 63.72 126 H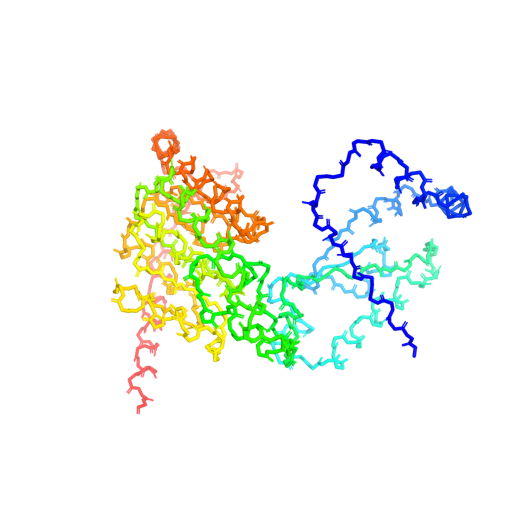IS A O 1
ATOM 942 N N . ASN A 1 127 ? 10.769 -7.842 1.259 1.00 58.94 127 ASN A N 1
ATOM 943 C CA . ASN A 1 127 ? 9.455 -8.496 1.372 1.00 58.94 127 ASN A CA 1
ATOM 944 C C . ASN A 1 127 ? 9.154 -9.576 0.318 1.00 58.94 127 ASN A C 1
ATOM 946 O O . ASN A 1 127 ? 8.236 -10.371 0.509 1.00 58.94 127 ASN A O 1
ATOM 950 N N . ASN A 1 128 ? 9.938 -9.641 -0.761 1.00 61.84 128 ASN A N 1
ATOM 951 C CA . ASN A 1 128 ? 9.867 -10.706 -1.765 1.00 61.84 128 ASN A CA 1
ATOM 952 C C . ASN A 1 128 ? 10.719 -11.950 -1.417 1.00 61.84 128 ASN A C 1
ATOM 954 O O . ASN A 1 128 ? 10.515 -13.002 -2.019 1.00 61.84 128 ASN A O 1
ATOM 958 N N . VAL A 1 129 ? 11.649 -11.868 -0.456 1.00 67.31 129 VAL A N 1
ATOM 959 C CA . VAL A 1 129 ? 12.526 -12.983 -0.059 1.00 67.31 129 VAL A CA 1
ATOM 960 C C . VAL A 1 129 ? 11.960 -13.691 1.168 1.00 67.31 129 VAL A C 1
ATOM 962 O O . VAL A 1 129 ? 11.731 -13.090 2.220 1.00 67.31 129 VAL A O 1
ATOM 965 N N . LEU A 1 130 ? 11.754 -15.003 1.046 1.00 66.88 130 LEU A N 1
ATOM 966 C CA . LEU A 1 130 ? 11.260 -15.830 2.139 1.00 66.88 130 LEU A CA 1
ATOM 967 C C . LEU A 1 130 ? 12.257 -15.828 3.309 1.00 66.88 130 LEU A C 1
ATOM 969 O O . LEU A 1 130 ? 13.442 -16.099 3.131 1.00 66.88 130 LEU A O 1
ATOM 973 N N . GLY A 1 131 ? 11.765 -15.538 4.515 1.00 64.25 131 GLY A N 1
ATOM 974 C CA . GLY A 1 131 ? 12.588 -15.482 5.727 1.00 64.25 131 GLY A CA 1
ATOM 975 C C . GLY A 1 131 ? 13.320 -14.155 5.946 1.00 64.25 131 GLY A C 1
ATOM 976 O O . GLY A 1 131 ? 13.981 -14.005 6.971 1.00 64.25 131 GLY A O 1
ATOM 977 N N . ALA A 1 132 ? 13.184 -13.180 5.039 1.00 63.66 132 ALA A N 1
ATOM 978 C CA . ALA A 1 132 ? 13.694 -11.837 5.277 1.00 63.66 132 ALA A CA 1
ATOM 979 C C . ALA A 1 132 ? 12.975 -11.183 6.465 1.00 63.66 132 ALA A C 1
ATOM 981 O O . ALA A 1 132 ? 11.754 -11.292 6.614 1.00 63.66 132 ALA A O 1
ATOM 982 N N . THR A 1 133 ? 13.734 -10.470 7.297 1.00 51.12 133 THR A N 1
ATOM 983 C CA . THR A 1 133 ? 13.163 -9.626 8.346 1.00 51.12 133 THR A CA 1
ATOM 984 C C . THR A 1 133 ? 12.299 -8.557 7.696 1.00 51.12 133 THR A C 1
ATOM 986 O O . THR A 1 133 ? 12.787 -7.723 6.932 1.00 51.12 133 THR A O 1
ATOM 989 N N . ILE A 1 134 ? 11.011 -8.597 8.012 1.00 54.44 134 ILE A N 1
ATOM 990 C CA . ILE A 1 134 ? 10.049 -7.596 7.580 1.00 54.44 134 ILE A CA 1
ATOM 991 C C . ILE A 1 134 ? 9.967 -6.545 8.674 1.00 54.44 134 ILE A C 1
ATOM 993 O O . ILE A 1 134 ? 9.469 -6.800 9.773 1.00 54.44 134 ILE A O 1
ATOM 997 N N . PHE A 1 135 ? 10.502 -5.371 8.377 1.00 42.56 135 PHE A N 1
ATOM 998 C CA . PHE A 1 135 ? 10.362 -4.207 9.229 1.00 42.56 135 PHE A CA 1
ATOM 999 C C . PHE A 1 135 ? 8.944 -3.640 9.088 1.00 42.56 135 PHE A C 1
ATOM 1001 O O . PHE A 1 135 ? 8.270 -3.842 8.076 1.00 42.56 135 PHE A O 1
ATOM 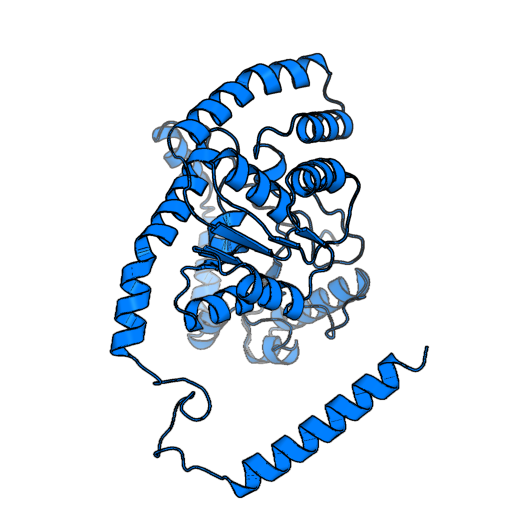1008 N N . PRO A 1 136 ? 8.440 -2.909 10.087 1.00 45.00 136 PRO A N 1
ATOM 1009 C CA . PRO A 1 136 ? 7.327 -2.005 9.849 1.00 45.00 136 PRO A CA 1
ATOM 1010 C C . PRO A 1 136 ? 7.710 -1.026 8.726 1.00 45.00 136 PRO A C 1
ATOM 1012 O O . PRO A 1 136 ? 8.818 -0.491 8.733 1.00 45.00 136 PRO A O 1
ATOM 1015 N N . HIS A 1 137 ? 6.813 -0.775 7.769 1.00 43.66 137 HIS A N 1
ATOM 1016 C CA . HIS A 1 137 ? 6.983 0.314 6.796 1.00 43.66 137 HIS A CA 1
ATOM 1017 C C . HIS A 1 137 ? 7.278 1.646 7.505 1.00 43.66 137 HIS A C 1
ATOM 1019 O O . HIS A 1 137 ? 6.937 1.805 8.675 1.00 43.66 137 HIS A O 1
ATOM 1025 N N . ASN A 1 138 ? 7.805 2.641 6.780 1.00 40.88 138 ASN A N 1
ATOM 1026 C CA . ASN A 1 138 ? 8.046 4.020 7.255 1.00 40.88 138 ASN A CA 1
ATOM 1027 C C . ASN A 1 138 ? 6.860 4.651 8.029 1.00 40.88 138 ASN A C 1
ATOM 1029 O O . ASN A 1 138 ? 7.037 5.552 8.843 1.00 40.88 138 ASN A O 1
ATOM 1033 N N . ILE A 1 139 ? 5.646 4.143 7.826 1.00 43.16 139 ILE A N 1
ATOM 1034 C CA . ILE A 1 139 ? 4.444 4.428 8.613 1.00 43.16 139 ILE A CA 1
ATOM 1035 C C . ILE A 1 139 ? 4.599 4.115 10.126 1.00 43.16 139 ILE A C 1
ATOM 1037 O O . ILE A 1 139 ? 4.053 4.825 10.962 1.00 43.16 139 ILE A O 1
ATOM 1041 N N . GLY A 1 140 ? 5.372 3.095 10.515 1.00 43.69 140 GLY A N 1
ATOM 1042 C CA . GLY A 1 140 ? 5.419 2.562 11.879 1.00 43.69 140 GLY A CA 1
ATOM 1043 C C . GLY A 1 140 ? 6.167 3.431 12.889 1.00 43.69 140 GLY A C 1
ATOM 1044 O O . GLY A 1 140 ? 5.942 3.315 14.089 1.00 43.69 140 GLY A O 1
ATOM 1045 N N . LEU A 1 141 ? 7.004 4.356 12.416 1.00 43.66 141 LEU A N 1
ATOM 1046 C CA . LEU A 1 141 ? 7.702 5.311 13.279 1.00 43.66 141 LEU A CA 1
ATOM 1047 C C . LEU A 1 141 ? 6.895 6.597 13.519 1.00 43.66 141 LEU A C 1
ATOM 1049 O O . LEU A 1 141 ? 7.303 7.420 14.336 1.00 43.66 141 LEU A O 1
ATOM 1053 N N . GLY A 1 142 ? 5.738 6.776 12.861 1.00 48.25 142 GLY A N 1
ATOM 1054 C CA . GLY A 1 142 ? 4.975 8.015 13.012 1.00 48.25 142 GLY A CA 1
ATOM 1055 C C . GLY A 1 142 ? 3.475 8.005 12.709 1.00 48.25 142 GLY A C 1
ATOM 1056 O O . GLY A 1 142 ? 2.900 9.091 12.701 1.00 48.25 142 GLY A O 1
ATOM 1057 N N . ALA A 1 143 ? 2.817 6.864 12.501 1.00 45.97 143 ALA A N 1
ATOM 1058 C CA . ALA A 1 143 ? 1.402 6.834 12.134 1.00 45.97 143 ALA A CA 1
ATOM 1059 C C . ALA A 1 143 ? 0.463 6.332 13.239 1.00 45.97 143 ALA A C 1
ATOM 1061 O O . ALA A 1 143 ? 0.670 5.280 13.840 1.00 45.97 143 ALA A O 1
ATOM 1062 N N . ALA A 1 144 ? -0.618 7.101 13.404 1.00 51.94 144 ALA A N 1
ATOM 1063 C CA . ALA A 1 144 ? -1.875 6.760 14.069 1.00 51.94 144 ALA A CA 1
ATOM 1064 C C . ALA A 1 144 ? -1.775 6.388 15.551 1.00 51.94 144 ALA A C 1
ATOM 1066 O O . ALA A 1 144 ? -1.960 5.232 15.907 1.00 51.94 144 ALA A O 1
ATOM 1067 N N . ARG A 1 145 ? -1.468 7.380 16.404 1.00 65.50 145 ARG A N 1
ATOM 1068 C CA . ARG A 1 145 ? -1.699 7.368 17.866 1.00 65.50 145 ARG A CA 1
ATOM 1069 C C . ARG A 1 145 ? -1.501 5.990 18.531 1.00 65.50 145 ARG A C 1
ATOM 1071 O O . ARG A 1 145 ? -2.281 5.601 19.399 1.00 65.50 145 ARG A O 1
ATOM 1078 N N . ASN A 1 146 ? -0.453 5.264 18.127 1.00 68.81 146 ASN A N 1
ATOM 1079 C CA . ASN A 1 146 ? -0.215 3.876 18.507 1.00 68.81 146 ASN A CA 1
ATOM 1080 C C . ASN A 1 146 ? 0.937 3.819 19.522 1.00 68.81 146 ASN A C 1
ATOM 1082 O O . ASN A 1 146 ? 2.085 3.578 19.143 1.00 68.81 146 ASN A O 1
ATOM 1086 N N . PRO A 1 147 ? 0.668 4.071 20.817 1.00 72.12 147 PRO A N 1
ATOM 1087 C CA . PRO A 1 147 ? 1.703 4.051 21.843 1.00 72.12 147 PRO A CA 1
ATOM 1088 C C . PRO A 1 147 ? 2.383 2.682 21.957 1.00 72.12 147 PRO A C 1
ATOM 1090 O O . PRO A 1 147 ? 3.582 2.641 22.211 1.00 72.12 147 PRO A O 1
ATOM 1093 N N . ALA A 1 148 ? 1.647 1.591 21.716 1.00 75.56 148 ALA A N 1
ATOM 1094 C CA . ALA A 1 148 ? 2.167 0.230 21.797 1.00 75.56 148 ALA A CA 1
ATOM 1095 C C . ALA A 1 148 ? 3.231 -0.042 20.725 1.00 75.56 148 ALA A C 1
ATOM 1097 O O . ALA A 1 148 ? 4.221 -0.715 20.995 1.00 75.56 148 ALA A O 1
ATOM 1098 N N . LEU A 1 149 ? 3.075 0.526 19.526 1.00 71.12 149 LEU A N 1
ATOM 1099 C CA . LEU A 1 149 ? 4.088 0.421 18.478 1.00 71.12 149 LEU A CA 1
ATOM 1100 C C . LEU A 1 149 ? 5.365 1.182 18.842 1.00 71.12 149 LEU A C 1
ATOM 1102 O O . LEU A 1 149 ? 6.458 0.648 18.680 1.00 71.12 149 LEU A O 1
ATOM 1106 N N . ILE A 1 150 ? 5.242 2.393 19.393 1.00 69.75 150 ILE A N 1
ATOM 1107 C CA . ILE A 1 150 ? 6.406 3.163 19.859 1.00 69.75 150 ILE A CA 1
ATOM 1108 C C . ILE A 1 150 ? 7.119 2.436 21.008 1.00 69.75 150 ILE A C 1
ATOM 1110 O O . ILE A 1 150 ? 8.346 2.416 21.054 1.00 69.75 150 ILE A O 1
ATOM 1114 N N . GLU A 1 151 ? 6.371 1.796 21.906 1.00 73.12 151 GLU A N 1
ATOM 1115 C CA . GLU A 1 151 ? 6.928 0.965 22.979 1.00 73.12 151 GLU A CA 1
ATOM 1116 C C . GLU A 1 151 ? 7.634 -0.282 22.434 1.00 73.12 151 GLU A C 1
ATOM 1118 O O . GLU A 1 151 ? 8.752 -0.572 22.853 1.00 73.12 151 GLU A O 1
ATOM 1123 N N . ALA A 1 152 ? 7.046 -0.973 21.453 1.00 69.88 152 ALA A N 1
ATOM 1124 C CA . ALA A 1 152 ? 7.665 -2.127 20.801 1.00 69.88 152 ALA A CA 1
ATOM 1125 C C . ALA A 1 152 ? 8.952 -1.747 20.050 1.00 69.88 152 ALA A C 1
ATOM 1127 O O . ALA A 1 152 ? 9.952 -2.459 20.133 1.00 69.88 152 ALA A O 1
ATOM 1128 N N . ILE A 1 153 ? 8.959 -0.600 19.363 1.00 65.44 153 ILE A N 1
ATOM 1129 C CA . ILE A 1 153 ? 10.154 -0.045 18.713 1.00 65.44 153 ILE A CA 1
ATOM 1130 C C . ILE A 1 153 ? 11.203 0.324 19.759 1.00 65.44 153 ILE A C 1
ATOM 1132 O O . ILE A 1 153 ? 12.378 -0.003 19.605 1.00 65.44 153 ILE A O 1
ATOM 1136 N N . GLY A 1 154 ? 10.791 0.982 20.840 1.00 64.12 154 GLY A N 1
ATOM 1137 C CA . GLY A 1 154 ? 11.666 1.336 21.947 1.00 64.12 154 GLY A CA 1
ATOM 1138 C C . GLY A 1 154 ? 12.325 0.112 22.585 1.00 64.12 154 GLY A C 1
ATOM 1139 O O . GLY A 1 154 ? 13.538 0.105 22.768 1.00 64.12 154 GLY A O 1
ATOM 1140 N N . ALA A 1 155 ? 11.562 -0.956 22.819 1.00 67.81 155 ALA A N 1
ATOM 1141 C CA . ALA A 1 155 ? 12.082 -2.233 23.300 1.00 67.81 155 ALA A CA 1
ATOM 1142 C C . ALA A 1 155 ? 13.062 -2.872 22.301 1.00 67.81 155 ALA A C 1
ATOM 1144 O O . ALA A 1 155 ? 14.162 -3.262 22.685 1.00 67.81 155 ALA A O 1
ATOM 1145 N N . ALA A 1 156 ? 12.709 -2.917 21.012 1.00 61.59 156 ALA A N 1
ATOM 1146 C CA . ALA A 1 156 ? 13.565 -3.473 19.960 1.00 61.59 156 ALA A CA 1
ATOM 1147 C C . ALA A 1 156 ? 14.880 -2.690 19.773 1.00 61.59 156 ALA A C 1
ATOM 1149 O O . ALA A 1 156 ? 15.889 -3.258 19.366 1.00 61.59 156 ALA A O 1
ATOM 1150 N N . THR A 1 157 ? 14.874 -1.390 20.079 1.00 52.78 157 THR A N 1
ATOM 1151 C CA . THR A 1 157 ? 16.036 -0.487 19.967 1.00 52.78 157 THR A CA 1
ATOM 1152 C C . THR A 1 157 ? 16.765 -0.258 21.289 1.00 52.78 157 THR A C 1
ATOM 1154 O O . THR A 1 157 ? 17.699 0.540 21.338 1.00 52.78 157 THR A O 1
ATOM 1157 N N . ASN A 1 158 ? 16.357 -0.944 22.361 1.00 66.06 158 ASN A N 1
ATOM 1158 C CA . ASN A 1 158 ? 16.875 -0.752 23.715 1.00 66.06 158 ASN A CA 1
ATOM 1159 C C . ASN A 1 158 ? 16.845 0.723 24.183 1.00 66.06 158 ASN A C 1
ATOM 1161 O O . ASN A 1 158 ? 17.751 1.219 24.856 1.00 66.06 158 ASN A O 1
ATOM 1165 N N . THR A 1 159 ? 15.796 1.449 23.793 1.00 61.19 159 THR A N 1
ATOM 1166 C CA . THR A 1 159 ? 15.548 2.837 24.190 1.00 61.19 159 THR A CA 1
ATOM 1167 C C . THR A 1 159 ? 14.891 2.874 25.572 1.00 61.19 159 THR A C 1
ATOM 1169 O O . THR A 1 159 ? 13.972 2.108 25.852 1.00 61.19 159 THR A O 1
ATOM 1172 N N . SER A 1 160 ? 15.327 3.784 26.451 1.00 73.50 160 SER A N 1
ATOM 1173 C CA . SER A 1 160 ? 14.763 3.888 27.802 1.00 73.50 160 SER A CA 1
ATOM 1174 C C . SER A 1 160 ? 13.284 4.295 27.792 1.00 73.50 160 SER A C 1
ATOM 1176 O O . SER A 1 160 ? 12.844 5.094 26.961 1.00 73.50 160 SER A O 1
ATOM 1178 N N . ALA A 1 161 ? 12.528 3.802 28.778 1.00 74.44 161 ALA A N 1
ATOM 1179 C CA . ALA A 1 161 ? 11.117 4.149 28.966 1.00 74.44 161 ALA A CA 1
ATOM 1180 C C . ALA A 1 161 ? 10.890 5.668 29.072 1.00 74.44 161 ALA A C 1
ATOM 1182 O O . ALA A 1 161 ? 9.913 6.187 28.538 1.00 74.44 161 ALA A O 1
ATOM 1183 N N . GLU A 1 162 ? 11.824 6.392 29.693 1.00 77.62 162 GLU A N 1
ATOM 1184 C CA . GLU A 1 162 ? 11.793 7.853 29.790 1.00 77.62 162 GLU A CA 1
ATOM 1185 C C . GLU A 1 162 ? 11.868 8.529 28.411 1.00 77.62 162 GLU A C 1
ATOM 1187 O O . GLU A 1 162 ? 11.055 9.399 28.103 1.00 77.62 162 GLU A O 1
ATOM 1192 N N . LYS A 1 163 ? 12.784 8.087 27.536 1.00 66.19 163 LYS A N 1
ATOM 1193 C CA . LYS A 1 163 ? 12.916 8.624 26.171 1.00 66.19 163 LYS A CA 1
ATOM 1194 C C . LYS A 1 163 ? 11.695 8.299 25.312 1.00 66.19 163 LYS A C 1
ATOM 1196 O O . LYS A 1 163 ? 11.242 9.148 24.547 1.00 66.19 163 LYS A O 1
ATOM 1201 N N . ILE A 1 164 ? 11.129 7.103 25.477 1.00 65.56 164 ILE A N 1
ATOM 1202 C CA . ILE A 1 164 ? 9.879 6.694 24.823 1.00 65.56 164 ILE A CA 1
ATOM 1203 C C . ILE A 1 164 ? 8.721 7.596 25.271 1.00 65.56 164 ILE A C 1
ATOM 1205 O O . ILE A 1 164 ? 7.978 8.116 24.437 1.00 65.56 164 ILE A O 1
ATOM 1209 N N . ALA A 1 165 ? 8.578 7.823 26.579 1.00 72.50 165 ALA A N 1
ATOM 1210 C CA . ALA A 1 165 ? 7.535 8.676 27.139 1.00 72.50 165 ALA A CA 1
ATOM 1211 C C . ALA A 1 165 ? 7.674 10.134 26.674 1.00 72.50 165 ALA A C 1
ATOM 1213 O O . ALA A 1 165 ? 6.686 10.733 26.247 1.00 72.50 165 ALA A O 1
ATOM 1214 N N . ALA A 1 166 ? 8.894 10.679 26.674 1.00 73.00 166 ALA A N 1
ATOM 1215 C CA . ALA A 1 166 ? 9.175 12.024 26.182 1.00 73.00 166 ALA A CA 1
ATOM 1216 C C . ALA A 1 166 ? 8.819 12.179 24.692 1.00 73.00 166 ALA A C 1
ATOM 1218 O O . ALA A 1 166 ? 8.152 13.143 24.312 1.00 73.00 166 ALA A O 1
ATOM 1219 N N . ALA A 1 167 ? 9.183 11.202 23.853 1.00 69.12 167 ALA A N 1
ATOM 1220 C CA . ALA A 1 167 ? 8.833 11.200 22.432 1.00 69.12 167 ALA A CA 1
ATOM 1221 C C . ALA A 1 167 ? 7.310 11.152 22.212 1.00 69.12 167 ALA A C 1
ATOM 1223 O O . ALA A 1 167 ? 6.767 11.924 21.418 1.00 69.12 167 ALA A O 1
ATOM 1224 N N . LYS A 1 168 ? 6.600 10.298 22.963 1.00 71.00 168 LYS A N 1
ATOM 1225 C CA . LYS A 1 168 ? 5.129 10.220 22.934 1.00 71.00 168 LYS A CA 1
ATOM 1226 C C . LYS A 1 168 ? 4.494 11.559 23.319 1.00 71.00 168 LYS A C 1
ATOM 1228 O O . LYS A 1 168 ? 3.612 12.038 22.607 1.00 71.00 168 LYS A O 1
ATOM 1233 N N . GLN A 1 169 ? 4.960 12.174 24.405 1.00 73.81 169 GLN A N 1
ATOM 1234 C CA . GLN A 1 169 ? 4.422 13.440 24.904 1.00 73.81 169 GLN A CA 1
ATOM 1235 C C . GLN A 1 169 ? 4.634 14.592 23.915 1.00 73.81 169 GLN A C 1
ATOM 1237 O O . GLN A 1 169 ? 3.751 15.433 23.757 1.00 73.81 169 GLN A O 1
ATOM 1242 N N . ALA A 1 170 ? 5.775 14.613 23.225 1.00 72.69 170 ALA A N 1
ATOM 1243 C CA . ALA A 1 170 ? 6.082 15.642 22.241 1.00 72.69 170 ALA A CA 1
ATOM 1244 C C . ALA A 1 170 ? 5.215 15.523 20.975 1.00 72.69 170 ALA A C 1
ATOM 1246 O O . ALA A 1 170 ? 4.728 16.527 20.463 1.00 72.69 170 ALA A O 1
ATOM 1247 N N . VAL A 1 171 ? 5.008 14.307 20.458 1.00 69.50 171 VAL A N 1
ATOM 1248 C CA . VAL A 1 171 ? 4.484 14.115 19.093 1.00 69.50 171 VAL A CA 1
ATOM 1249 C C . VAL A 1 171 ? 2.972 13.859 19.046 1.00 69.50 171 VAL A C 1
ATOM 1251 O O . VAL A 1 171 ? 2.296 14.337 18.129 1.00 69.50 171 VAL A O 1
ATOM 1254 N N . LEU A 1 172 ? 2.405 13.141 20.023 1.00 73.31 172 LEU A N 1
ATOM 1255 C CA . LEU A 1 172 ? 0.997 12.716 19.979 1.00 73.31 172 LEU A CA 1
ATOM 1256 C C . LEU A 1 172 ? -0.018 13.878 19.943 1.00 73.31 172 LEU A C 1
ATOM 1258 O O . LEU A 1 172 ? -0.964 13.786 19.151 1.00 73.31 172 LEU A O 1
ATOM 1262 N N . PRO A 1 173 ? 0.140 14.973 20.719 1.00 79.62 173 PRO A N 1
ATOM 1263 C CA . PRO A 1 173 ? -0.800 16.094 20.670 1.00 79.62 173 PRO A CA 1
ATOM 1264 C C . PRO A 1 173 ? -0.836 16.780 19.299 1.00 79.62 173 PRO A C 1
ATOM 1266 O O . PRO A 1 173 ? -1.910 17.134 18.813 1.00 79.62 173 PRO A O 1
ATOM 1269 N N . MET A 1 174 ? 0.321 16.918 18.642 1.00 75.75 174 MET A N 1
ATOM 1270 C CA . MET A 1 174 ? 0.410 17.538 17.316 1.00 75.75 174 MET A CA 1
ATOM 1271 C C . MET A 1 174 ? -0.296 16.696 16.252 1.00 75.75 174 MET A C 1
ATOM 1273 O O . MET A 1 174 ? -1.052 17.235 15.446 1.00 75.75 174 MET A O 1
ATOM 1277 N N . ILE A 1 175 ? -0.099 15.373 16.274 1.00 75.44 175 ILE A N 1
ATOM 1278 C CA . ILE A 1 175 ? -0.810 14.452 15.374 1.00 75.44 175 ILE A CA 1
ATOM 1279 C C . ILE A 1 175 ? -2.321 14.592 15.576 1.00 75.44 175 ILE A C 1
ATOM 1281 O O . ILE A 1 175 ? -3.055 14.770 14.607 1.00 75.44 175 ILE A O 1
ATOM 1285 N N . GLN A 1 176 ? -2.781 14.570 16.830 1.00 77.31 176 GLN A N 1
ATOM 1286 C CA . GLN A 1 176 ? -4.202 14.692 17.153 1.00 77.31 176 GLN A CA 1
ATOM 1287 C C . GLN A 1 176 ? -4.796 16.003 16.628 1.00 77.31 176 GLN A C 1
ATOM 1289 O O . GLN A 1 176 ? -5.874 15.998 16.036 1.00 77.31 176 GLN A O 1
ATOM 1294 N N . GLN A 1 177 ? -4.091 17.119 16.819 1.00 81.88 177 GLN A N 1
ATOM 1295 C CA . GLN A 1 177 ? -4.547 18.411 16.325 1.00 81.88 177 GLN A CA 1
ATOM 1296 C C . GLN A 1 177 ? -4.627 18.432 14.793 1.00 81.88 177 GLN A C 1
ATOM 1298 O O . GLN A 1 177 ? -5.570 18.999 14.245 1.00 81.88 177 GLN A O 1
ATOM 1303 N N . THR A 1 178 ? -3.671 17.818 14.093 1.00 81.81 178 THR A N 1
ATOM 1304 C CA . THR A 1 178 ? -3.695 17.770 12.627 1.00 81.81 178 THR A CA 1
ATOM 1305 C C . THR A 1 178 ? -4.819 16.892 12.090 1.00 81.81 178 THR A C 1
ATOM 1307 O O . THR A 1 178 ? -5.540 17.339 11.201 1.00 81.81 178 THR A O 1
ATOM 1310 N N . LEU A 1 179 ? -5.026 15.696 12.651 1.00 80.94 179 LEU A N 1
ATOM 1311 C CA . LEU A 1 179 ? -6.135 14.820 12.251 1.00 80.94 179 LEU A CA 1
ATOM 1312 C C . LEU A 1 179 ? -7.488 15.528 12.446 1.00 80.94 179 LEU A C 1
ATOM 1314 O O . LEU A 1 179 ? -8.339 15.502 11.562 1.00 80.94 179 LEU A O 1
ATOM 1318 N N . ALA A 1 180 ? -7.653 16.257 13.556 1.00 84.12 180 ALA A N 1
ATOM 1319 C CA . ALA A 1 180 ? -8.871 17.017 13.834 1.00 84.12 180 ALA A CA 1
ATOM 1320 C C . ALA A 1 180 ? -9.101 18.207 12.878 1.00 84.12 180 ALA A C 1
ATOM 1322 O O . ALA A 1 180 ? -10.247 18.580 12.630 1.00 84.12 180 ALA A O 1
ATOM 1323 N N . LYS A 1 181 ? -8.037 18.813 12.330 1.00 88.06 181 LYS A N 1
ATOM 1324 C CA . LYS A 1 181 ? -8.131 19.953 11.396 1.00 88.06 181 LYS A CA 1
ATOM 1325 C C . LYS A 1 181 ? -8.610 19.561 10.000 1.00 88.06 181 LYS A C 1
ATOM 1327 O O . LYS A 1 181 ? -9.026 20.430 9.240 1.00 88.06 181 LYS A O 1
ATOM 1332 N N . SER A 1 182 ? -8.497 18.293 9.620 1.00 84.25 182 SER A N 1
ATOM 1333 C CA . SER A 1 182 ? -8.818 17.826 8.268 1.00 84.25 182 SER A CA 1
ATOM 1334 C C . SER A 1 182 ? -9.606 16.521 8.330 1.00 84.25 182 SER A C 1
ATOM 1336 O O . SER A 1 182 ? -9.080 15.473 7.958 1.00 84.25 182 SER A O 1
ATOM 1338 N N . PRO A 1 183 ? -10.865 16.567 8.807 1.00 92.00 183 PRO A N 1
ATOM 1339 C CA . PRO A 1 183 ? -11.674 15.370 8.922 1.00 92.00 183 PRO A CA 1
ATOM 1340 C C . PRO A 1 183 ? -11.924 14.754 7.544 1.00 92.00 183 PRO A C 1
ATOM 1342 O O . PRO A 1 183 ? -12.138 15.460 6.555 1.00 92.00 183 PRO A O 1
ATOM 1345 N N . ILE A 1 184 ? -11.930 13.430 7.496 1.00 94.62 184 ILE A N 1
ATOM 1346 C CA . ILE A 1 184 ? -12.262 12.645 6.314 1.00 94.62 184 ILE A CA 1
ATOM 1347 C C . ILE A 1 184 ? -13.687 12.140 6.496 1.00 94.62 184 ILE A C 1
ATOM 1349 O O . ILE A 1 184 ? -13.973 11.407 7.437 1.00 94.62 184 ILE A O 1
ATOM 1353 N N . LYS A 1 185 ? -14.591 12.527 5.595 1.00 95.50 185 LYS A N 1
ATOM 1354 C CA . LYS A 1 185 ? -15.985 12.067 5.606 1.00 95.50 185 LYS A CA 1
ATOM 1355 C C . LYS A 1 185 ? -16.240 11.188 4.395 1.00 95.50 185 LYS A C 1
ATOM 1357 O O . LYS A 1 185 ? -16.316 11.679 3.275 1.00 95.50 185 LYS A O 1
ATOM 1362 N N . GLY A 1 186 ? -16.387 9.895 4.635 1.00 96.00 186 GLY A N 1
ATOM 1363 C CA . GLY A 1 186 ? -16.687 8.923 3.596 1.00 96.00 186 GLY A CA 1
ATOM 1364 C C . GLY A 1 186 ? -16.370 7.511 4.054 1.00 96.00 186 GLY A C 1
ATOM 1365 O O . GLY A 1 186 ? -15.572 7.309 4.973 1.00 96.00 186 GLY A O 1
ATOM 1366 N N . ARG A 1 187 ? -17.007 6.541 3.403 1.00 98.19 187 ARG A N 1
ATOM 1367 C CA . ARG A 1 187 ? -16.704 5.129 3.585 1.00 98.19 187 ARG A CA 1
ATOM 1368 C C . ARG A 1 187 ? -15.511 4.719 2.743 1.00 98.19 187 ARG A C 1
ATOM 1370 O O . ARG A 1 187 ? -15.483 5.011 1.549 1.00 98.19 187 ARG A O 1
ATOM 1377 N N . ILE A 1 188 ? -14.560 4.018 3.352 1.00 98.38 188 ILE A N 1
ATOM 1378 C CA . ILE A 1 188 ? -13.311 3.624 2.702 1.00 98.38 188 ILE A CA 1
ATOM 1379 C C . ILE A 1 188 ? -13.044 2.139 2.941 1.00 98.38 188 ILE A C 1
ATOM 1381 O O . ILE A 1 188 ? -13.092 1.665 4.076 1.00 98.38 188 ILE A O 1
ATOM 1385 N N . THR A 1 189 ? -12.744 1.403 1.873 1.00 98.31 189 THR A N 1
ATOM 1386 C CA . THR A 1 189 ? -12.116 0.076 1.966 1.00 98.31 189 THR A CA 1
ATOM 1387 C C . THR A 1 189 ? -10.622 0.229 1.731 1.00 98.31 189 THR A C 1
ATOM 1389 O O . THR A 1 189 ? -10.213 0.986 0.847 1.00 98.31 189 THR A O 1
ATOM 1392 N N . VAL A 1 190 ? -9.809 -0.479 2.512 1.00 97.94 190 VAL A N 1
ATOM 1393 C CA . VAL A 1 190 ? -8.348 -0.443 2.392 1.00 97.94 190 VAL A CA 1
ATOM 1394 C C . VAL A 1 190 ? -7.847 -1.844 2.083 1.00 97.94 190 VAL A C 1
ATOM 1396 O O . VAL A 1 190 ? -8.175 -2.783 2.804 1.00 97.94 190 VAL A O 1
ATOM 1399 N N . SER A 1 191 ? -7.041 -1.998 1.040 1.00 96.50 191 SER A N 1
ATOM 1400 C CA . SER A 1 191 ? -6.291 -3.226 0.821 1.00 96.50 191 SER A CA 1
ATOM 1401 C C . SER A 1 191 ? -4.910 -3.000 0.213 1.00 96.50 191 SER A C 1
ATOM 1403 O O . SER A 1 191 ? -4.630 -1.950 -0.370 1.00 96.50 191 SER A O 1
ATOM 1405 N N . GLY A 1 192 ? -4.029 -3.983 0.372 1.00 91.44 192 GLY A N 1
ATOM 1406 C CA . GLY A 1 192 ? -2.647 -3.896 -0.080 1.00 91.44 192 GLY A CA 1
ATOM 1407 C C . GLY A 1 192 ? -1.839 -5.154 0.231 1.00 91.44 192 GLY A C 1
ATOM 1408 O O . GLY A 1 192 ? -2.377 -6.205 0.590 1.00 91.44 192 GLY A O 1
ATOM 1409 N N . TYR A 1 193 ? -0.527 -5.063 0.043 1.00 86.50 193 TYR A N 1
ATOM 1410 C CA . TYR A 1 193 ? 0.411 -6.176 0.204 1.00 86.50 193 TYR A CA 1
ATOM 1411 C C . TYR A 1 193 ? 1.635 -5.818 1.057 1.00 86.50 193 TYR A C 1
ATOM 1413 O O . TYR A 1 193 ? 2.641 -6.523 1.018 1.00 86.50 193 TYR A O 1
ATOM 1421 N N . GLU A 1 194 ? 1.543 -4.728 1.813 1.00 79.62 194 GLU A N 1
ATOM 1422 C CA . GLU A 1 194 ? 2.657 -4.066 2.496 1.00 79.62 194 GLU A CA 1
ATOM 1423 C C . GLU A 1 194 ? 2.561 -4.180 4.028 1.00 79.62 194 GLU A C 1
ATOM 1425 O O . GLU A 1 194 ? 3.498 -3.886 4.763 1.00 79.62 194 GLU A O 1
ATOM 1430 N N . GLY A 1 195 ? 1.416 -4.593 4.569 1.00 82.19 195 GLY A N 1
ATOM 1431 C CA . GLY A 1 195 ? 1.182 -4.736 6.012 1.00 82.19 195 GLY A CA 1
ATOM 1432 C C . GLY A 1 195 ? 0.917 -3.406 6.725 1.00 82.19 195 GLY A C 1
ATOM 1433 O O . GLY A 1 195 ? 0.383 -3.387 7.835 1.00 82.19 195 GLY A O 1
ATOM 1434 N N . SER A 1 196 ? 1.242 -2.281 6.084 1.00 84.75 196 SER A N 1
ATOM 1435 C CA . SER A 1 196 ? 0.940 -0.926 6.548 1.00 84.75 196 SER A CA 1
ATOM 1436 C C . SER A 1 196 ? -0.546 -0.570 6.446 1.00 84.75 196 SER A C 1
ATOM 1438 O O . SER A 1 196 ? -0.961 0.449 7.000 1.00 84.75 196 SER A O 1
ATOM 1440 N N . GLU A 1 197 ? -1.369 -1.407 5.802 1.00 91.56 197 GLU A N 1
ATOM 1441 C CA . GLU A 1 197 ? -2.798 -1.150 5.593 1.00 91.56 197 GLU A CA 1
ATOM 1442 C C . GLU A 1 197 ? -3.544 -0.939 6.914 1.00 91.56 197 GLU A C 1
ATOM 1444 O O . GLU A 1 197 ? -4.405 -0.066 6.999 1.00 91.56 197 GLU A O 1
ATOM 1449 N N . LEU A 1 198 ? -3.178 -1.679 7.967 1.00 91.69 198 LEU A N 1
ATOM 1450 C CA . LEU A 1 198 ? -3.797 -1.556 9.290 1.00 91.69 198 LEU A CA 1
ATOM 1451 C C . LEU A 1 198 ? -3.527 -0.182 9.920 1.00 91.69 198 LEU A C 1
ATOM 1453 O O . LEU A 1 198 ? -4.426 0.438 10.486 1.00 91.69 198 LEU A O 1
ATOM 1457 N N . LEU A 1 199 ? -2.302 0.322 9.782 1.00 86.50 199 LEU A N 1
ATOM 1458 C CA . LEU A 1 199 ? -1.911 1.633 10.302 1.00 86.50 199 LEU A CA 1
ATOM 1459 C C . LEU A 1 199 ? -2.564 2.768 9.504 1.00 86.50 199 LEU A C 1
ATOM 1461 O O . LEU A 1 199 ? -3.030 3.747 10.089 1.00 86.50 199 LEU A O 1
ATOM 1465 N N . VAL A 1 200 ? -2.665 2.618 8.178 1.00 90.25 200 VAL A N 1
ATOM 1466 C CA . VAL A 1 200 ? -3.426 3.547 7.329 1.00 90.25 200 VAL A CA 1
ATOM 1467 C C . VAL A 1 200 ? -4.894 3.560 7.746 1.00 90.25 200 VAL A C 1
ATOM 1469 O O . VAL A 1 200 ? -5.452 4.629 7.978 1.00 90.25 200 VAL A O 1
ATOM 1472 N N . ALA A 1 201 ? -5.518 2.391 7.892 1.00 93.56 201 ALA A N 1
ATOM 1473 C CA . ALA A 1 201 ? -6.916 2.271 8.290 1.00 93.56 201 ALA A CA 1
ATOM 1474 C C . ALA A 1 201 ? -7.188 2.914 9.651 1.00 93.56 201 ALA A C 1
ATOM 1476 O O . ALA A 1 201 ? -8.173 3.635 9.813 1.00 93.56 201 ALA A O 1
ATOM 1477 N N . ARG A 1 202 ? -6.275 2.730 10.609 1.00 90.50 202 ARG A N 1
ATOM 1478 C CA . ARG A 1 202 ? -6.323 3.418 11.898 1.00 90.50 202 ARG A CA 1
ATOM 1479 C C . ARG A 1 202 ? -6.315 4.934 11.726 1.00 90.50 202 ARG A C 1
ATOM 1481 O O . ARG A 1 202 ? -7.199 5.599 12.256 1.00 90.50 202 ARG A O 1
ATOM 1488 N N . MET A 1 203 ? -5.382 5.471 10.939 1.00 86.81 203 MET A N 1
ATOM 1489 C CA . MET A 1 203 ? -5.283 6.912 10.680 1.00 86.81 203 MET A CA 1
ATOM 1490 C C . MET A 1 203 ? -6.536 7.472 9.998 1.00 86.81 203 MET A C 1
ATOM 1492 O O . MET A 1 203 ? -6.976 8.572 10.331 1.00 86.81 203 MET A O 1
ATOM 1496 N N . LEU A 1 204 ? -7.128 6.716 9.070 1.00 92.06 204 LEU A N 1
ATOM 1497 C CA . LEU A 1 204 ? -8.376 7.080 8.402 1.00 92.06 204 LEU A CA 1
ATOM 1498 C C . LEU A 1 204 ? -9.527 7.170 9.408 1.00 92.06 204 LEU A C 1
ATOM 1500 O O . LEU A 1 204 ? -10.234 8.176 9.429 1.00 92.06 204 LEU A O 1
ATOM 1504 N N . ILE A 1 205 ? -9.675 6.170 10.281 1.00 93.00 205 ILE A N 1
ATOM 1505 C CA . ILE A 1 205 ? -10.699 6.168 11.335 1.00 93.00 205 ILE A CA 1
ATOM 1506 C C . ILE A 1 205 ? -10.471 7.315 12.325 1.00 93.00 205 ILE A C 1
ATOM 1508 O O . ILE A 1 205 ? -11.417 8.002 12.701 1.00 93.00 205 ILE A O 1
ATOM 1512 N N . GLU A 1 206 ? -9.229 7.560 12.743 1.00 87.81 206 GLU A N 1
ATOM 1513 C CA . GLU A 1 206 ? -8.896 8.676 13.639 1.00 87.81 206 GLU A CA 1
ATOM 1514 C C . GLU A 1 206 ? -9.112 10.047 12.980 1.00 87.81 206 GLU A C 1
ATOM 1516 O O . GLU A 1 206 ? -9.432 11.013 13.671 1.00 87.81 206 GLU A O 1
ATOM 1521 N N . SER A 1 207 ? -9.011 10.122 11.650 1.00 89.12 207 SER A N 1
ATOM 1522 C CA . SER A 1 207 ? -9.414 11.285 10.844 1.00 89.12 207 SER A CA 1
ATOM 1523 C C . SER A 1 207 ? -10.933 11.383 10.635 1.00 89.12 207 SER A C 1
ATOM 1525 O O . SER A 1 207 ? -11.397 12.346 10.034 1.00 89.12 207 SER A O 1
ATOM 1527 N N . GLY A 1 208 ? -11.723 10.415 11.106 1.00 92.81 208 GLY A N 1
ATOM 1528 C CA . GLY A 1 208 ? -13.188 10.419 11.030 1.00 92.81 208 GLY A CA 1
ATOM 1529 C C . GLY A 1 208 ? -13.810 9.620 9.877 1.00 92.81 208 GLY A C 1
ATOM 1530 O O . GLY A 1 208 ? -15.030 9.668 9.717 1.00 92.81 208 GLY A O 1
ATOM 1531 N N . ALA A 1 209 ? -13.017 8.884 9.092 1.00 96.50 209 ALA A N 1
ATOM 1532 C CA . ALA A 1 209 ? -13.533 8.059 8.001 1.00 96.50 209 ALA A CA 1
ATOM 1533 C C . ALA A 1 209 ? -14.288 6.816 8.511 1.00 96.50 209 ALA A C 1
ATOM 1535 O O . ALA A 1 209 ? -13.961 6.254 9.558 1.00 96.50 209 ALA A O 1
ATOM 1536 N N . ASP A 1 210 ? -15.253 6.336 7.722 1.00 98.06 210 ASP A N 1
ATOM 1537 C CA . ASP A 1 210 ? -15.965 5.074 7.961 1.00 98.06 210 ASP A CA 1
ATOM 1538 C C . ASP A 1 210 ? -15.207 3.924 7.277 1.00 98.06 210 ASP A C 1
ATOM 1540 O O . ASP A 1 210 ? -15.391 3.663 6.090 1.00 98.06 210 ASP A O 1
ATOM 1544 N N . VAL A 1 211 ? -14.315 3.243 7.997 1.00 98.31 211 VAL A N 1
ATOM 1545 C CA . VAL A 1 211 ? -13.582 2.083 7.459 1.00 98.31 211 VAL A CA 1
ATOM 1546 C C . VAL A 1 211 ? -14.248 0.796 7.931 1.00 98.31 211 VAL A C 1
ATOM 1548 O O . VAL A 1 211 ? -14.459 0.616 9.126 1.00 98.31 211 VAL A O 1
ATOM 1551 N N . ARG A 1 212 ? -14.577 -0.104 6.997 1.00 97.75 212 ARG A N 1
ATOM 1552 C CA . ARG A 1 212 ? -15.246 -1.390 7.297 1.00 97.75 212 ARG A CA 1
ATOM 1553 C C . ARG A 1 212 ? -14.404 -2.619 6.989 1.00 97.75 212 ARG A C 1
ATOM 1555 O O . ARG A 1 212 ? -14.630 -3.663 7.587 1.00 97.75 212 ARG A O 1
ATOM 1562 N N . TYR A 1 213 ? -13.425 -2.482 6.101 1.00 98.50 213 TYR A N 1
ATOM 1563 C CA . TYR A 1 213 ? -12.581 -3.577 5.645 1.00 98.50 213 TYR A CA 1
ATOM 1564 C C . TYR A 1 213 ? -11.132 -3.128 5.492 1.00 98.50 213 TYR A C 1
ATOM 1566 O O . TYR A 1 213 ? -10.866 -2.061 4.924 1.00 98.50 213 TYR A O 1
ATOM 1574 N N . VAL A 1 214 ? -10.223 -3.976 5.971 1.00 98.38 214 VAL A N 1
ATOM 1575 C CA . VAL A 1 214 ? -8.775 -3.848 5.814 1.00 98.38 214 VAL A CA 1
ATOM 1576 C C . VAL A 1 214 ? -8.200 -5.196 5.390 1.00 98.38 214 VAL A C 1
ATOM 1578 O O . VAL A 1 214 ? -8.120 -6.120 6.199 1.00 98.38 214 VAL A O 1
ATOM 1581 N N . GLY A 1 215 ? -7.790 -5.303 4.130 1.00 97.06 215 GLY A N 1
ATOM 1582 C CA . GLY A 1 215 ? -7.135 -6.484 3.571 1.00 97.06 215 GLY A CA 1
ATOM 1583 C C . GLY A 1 215 ? -5.624 -6.304 3.464 1.00 97.06 215 GLY A C 1
ATOM 1584 O O . GLY A 1 215 ? -5.147 -5.268 3.013 1.00 97.06 215 GLY A O 1
ATOM 1585 N N . THR A 1 216 ? -4.846 -7.311 3.851 1.00 94.19 216 THR A N 1
ATOM 1586 C CA . THR A 1 216 ? -3.396 -7.319 3.632 1.00 94.19 216 THR A CA 1
ATOM 1587 C C . THR A 1 216 ? -2.916 -8.681 3.146 1.00 94.19 216 THR A C 1
ATOM 1589 O O . THR A 1 216 ? -3.282 -9.721 3.701 1.00 94.19 216 THR A O 1
ATOM 1592 N N . ALA A 1 217 ? -2.063 -8.705 2.119 1.00 88.19 217 ALA A N 1
ATOM 1593 C CA . ALA A 1 217 ? -1.413 -9.937 1.659 1.00 88.19 217 ALA A CA 1
ATOM 1594 C C . ALA A 1 217 ? -0.349 -10.454 2.654 1.00 88.19 217 ALA A C 1
ATOM 1596 O O . ALA A 1 217 ? 0.091 -11.613 2.575 1.00 88.19 217 ALA A O 1
ATOM 1597 N N . CYS A 1 218 ? 0.063 -9.613 3.606 1.00 87.44 218 CYS A N 1
ATOM 1598 C CA . CYS A 1 218 ? 1.018 -9.966 4.645 1.00 87.44 218 CYS A CA 1
ATOM 1599 C C . CYS A 1 218 ? 0.438 -10.995 5.635 1.00 87.44 218 CYS A C 1
ATOM 1601 O O . CYS A 1 218 ? -0.780 -11.076 5.837 1.00 87.44 218 CYS A O 1
ATOM 1603 N N . PRO A 1 219 ? 1.294 -11.825 6.261 1.00 85.94 219 PRO A N 1
ATOM 1604 C CA . PRO A 1 219 ? 0.865 -12.692 7.348 1.00 85.94 219 PRO A CA 1
ATOM 1605 C C . PRO A 1 219 ? 0.552 -11.883 8.609 1.00 85.94 219 PRO A C 1
ATOM 1607 O O . PRO A 1 219 ? 1.056 -10.779 8.814 1.00 85.94 219 PRO A O 1
ATOM 1610 N N . ARG A 1 220 ? -0.225 -12.492 9.504 1.00 88.81 220 ARG A N 1
ATOM 1611 C CA . ARG A 1 220 ? -0.391 -12.000 10.871 1.00 88.81 220 ARG A CA 1
ATOM 1612 C C . ARG A 1 220 ? 0.946 -12.067 11.605 1.00 88.81 220 ARG A C 1
ATOM 1614 O O . ARG A 1 220 ? 1.611 -13.100 11.580 1.00 88.81 220 ARG A O 1
ATOM 1621 N N . THR A 1 221 ? 1.311 -10.986 12.287 1.00 83.88 221 THR A N 1
ATOM 1622 C CA . THR A 1 221 ? 2.532 -10.912 13.099 1.00 83.88 221 THR A CA 1
ATOM 1623 C C . THR A 1 221 ? 2.207 -10.424 14.508 1.00 83.88 221 THR A C 1
ATOM 1625 O O . THR A 1 221 ? 1.128 -9.884 14.758 1.00 83.88 221 THR A O 1
ATOM 1628 N N . ALA A 1 222 ? 3.140 -10.602 15.446 1.00 81.75 222 ALA A N 1
ATOM 1629 C CA . ALA A 1 222 ? 3.019 -10.003 16.776 1.00 81.75 222 ALA A CA 1
ATOM 1630 C C . ALA A 1 222 ? 2.985 -8.465 16.699 1.00 81.75 222 ALA A C 1
ATOM 1632 O O . ALA A 1 222 ? 2.219 -7.828 17.415 1.00 81.75 222 ALA A O 1
ATOM 1633 N N . MET A 1 223 ? 3.747 -7.878 15.769 1.00 75.06 223 MET A N 1
ATOM 1634 C CA . MET A 1 223 ? 3.830 -6.427 15.577 1.00 75.06 223 MET A CA 1
ATOM 1635 C C . MET A 1 223 ? 2.515 -5.817 15.083 1.00 75.06 223 MET A C 1
ATOM 1637 O O . MET A 1 223 ? 2.188 -4.696 15.452 1.00 75.06 223 MET A O 1
ATOM 1641 N N . SER A 1 224 ? 1.736 -6.556 14.290 1.00 83.19 224 SER A N 1
ATOM 1642 C CA . SER A 1 224 ? 0.443 -6.089 13.779 1.00 83.19 224 SER A CA 1
ATOM 1643 C C . SER A 1 224 ? -0.729 -6.363 14.733 1.00 83.19 224 SER A C 1
ATOM 1645 O O . SER A 1 224 ? -1.869 -6.011 14.426 1.00 83.19 224 SER A O 1
ATOM 1647 N N . ALA A 1 225 ? -0.486 -7.008 15.882 1.00 86.25 225 ALA A N 1
ATOM 1648 C CA . ALA A 1 225 ? -1.548 -7.440 16.787 1.00 86.25 225 ALA A CA 1
ATOM 1649 C C . ALA A 1 225 ? -2.295 -6.266 17.424 1.00 86.25 225 ALA A C 1
ATOM 1651 O O . ALA A 1 225 ? -3.521 -6.264 17.406 1.00 86.25 225 ALA A O 1
ATOM 1652 N N . ALA A 1 226 ? -1.572 -5.253 17.907 1.00 84.38 226 ALA A N 1
ATOM 1653 C CA . ALA A 1 226 ? -2.178 -4.098 18.564 1.00 84.38 226 ALA A CA 1
ATOM 1654 C C . ALA A 1 226 ? -3.109 -3.309 17.626 1.00 84.38 226 ALA A C 1
ATOM 1656 O O . ALA A 1 226 ? -4.188 -2.887 18.039 1.00 84.38 226 ALA A O 1
ATOM 1657 N N . ASP A 1 227 ? -2.718 -3.129 16.360 1.00 87.06 227 ASP A N 1
ATOM 1658 C CA . ASP A 1 227 ? -3.566 -2.458 15.370 1.00 87.06 227 ASP A CA 1
ATOM 1659 C C . ASP A 1 227 ? -4.740 -3.333 14.937 1.00 87.06 227 ASP A C 1
ATOM 1661 O O . ASP A 1 227 ? -5.849 -2.820 14.813 1.00 87.06 227 ASP A O 1
ATOM 1665 N N . ARG A 1 228 ? -4.534 -4.649 14.774 1.00 93.44 228 ARG A N 1
ATOM 1666 C CA . ARG A 1 228 ? -5.632 -5.592 14.509 1.00 93.44 228 ARG A CA 1
ATOM 1667 C C . ARG A 1 228 ? -6.691 -5.497 15.603 1.00 93.44 228 ARG A C 1
ATOM 1669 O O . ARG A 1 228 ? -7.843 -5.236 15.287 1.00 93.44 228 ARG A O 1
ATOM 1676 N N . ASP A 1 229 ? -6.292 -5.670 16.861 1.00 93.00 229 ASP A N 1
ATOM 1677 C CA . ASP A 1 229 ? -7.220 -5.698 17.995 1.00 93.00 229 ASP A CA 1
ATOM 1678 C C . ASP A 1 229 ? -7.981 -4.374 18.114 1.00 93.00 229 ASP A C 1
ATOM 1680 O O . ASP A 1 229 ? -9.184 -4.354 18.368 1.00 93.00 229 ASP A O 1
ATOM 1684 N N . TRP A 1 230 ? -7.303 -3.252 17.859 1.00 92.94 230 TRP A N 1
ATOM 1685 C CA . TRP A 1 230 ? -7.938 -1.938 17.851 1.00 92.94 230 TRP A CA 1
ATOM 1686 C C . TRP A 1 230 ? -8.948 -1.765 16.707 1.00 92.94 230 TRP A C 1
ATOM 1688 O O . TRP A 1 230 ? -10.007 -1.173 16.917 1.00 92.94 230 TRP A O 1
ATOM 1698 N N . LEU A 1 231 ? -8.633 -2.256 15.504 1.00 95.88 231 LEU A N 1
ATOM 1699 C CA . LEU A 1 231 ? -9.516 -2.195 14.335 1.00 95.88 231 LEU A CA 1
ATOM 1700 C C . LEU A 1 231 ? -10.737 -3.109 14.514 1.00 95.88 231 LEU A C 1
ATOM 1702 O O . LEU A 1 231 ? -11.870 -2.664 14.332 1.00 95.88 231 LEU A O 1
ATOM 1706 N N . GLU A 1 232 ? -10.524 -4.353 14.938 1.00 97.31 232 GLU A N 1
ATOM 1707 C CA . GLU A 1 232 ? -11.589 -5.328 15.198 1.00 97.31 232 GLU A CA 1
ATOM 1708 C C . GLU A 1 232 ? -12.532 -4.838 16.307 1.00 97.31 232 GLU A C 1
ATOM 1710 O O . GLU A 1 232 ? -13.751 -4.910 16.156 1.00 97.31 232 GLU A O 1
ATOM 1715 N N . ALA A 1 233 ? -12.001 -4.219 17.370 1.00 96.75 233 ALA A N 1
ATOM 1716 C CA . ALA A 1 233 ? -12.811 -3.595 18.423 1.00 96.75 233 ALA A CA 1
ATOM 1717 C C . ALA A 1 233 ? -13.687 -2.429 17.922 1.00 96.75 233 ALA A C 1
ATOM 1719 O O . ALA A 1 233 ? -14.641 -2.034 18.593 1.00 96.75 233 ALA A O 1
ATOM 1720 N N . LYS A 1 234 ? -13.384 -1.870 16.746 1.00 95.75 234 LYS A N 1
ATOM 1721 C CA . LYS A 1 234 ? -14.205 -0.860 16.062 1.00 95.75 234 LYS A CA 1
ATOM 1722 C C . LYS A 1 234 ? -15.146 -1.448 15.010 1.00 95.75 234 LYS A C 1
ATOM 1724 O O . LYS A 1 234 ? -15.811 -0.687 14.311 1.00 95.75 234 LYS A O 1
ATOM 1729 N N . GLY A 1 235 ? -15.224 -2.774 14.909 1.00 96.94 235 GLY A N 1
ATOM 1730 C CA . GLY A 1 235 ? -16.068 -3.475 13.944 1.00 96.94 235 GLY A CA 1
ATOM 1731 C C . GLY A 1 235 ? -15.497 -3.502 12.526 1.00 96.94 235 GLY A C 1
ATOM 1732 O O . GLY A 1 235 ? -16.252 -3.687 11.575 1.00 96.94 235 GLY A O 1
ATOM 1733 N N . VAL A 1 236 ? -14.188 -3.288 12.367 1.00 98.25 236 VAL A N 1
ATOM 1734 C CA . VAL A 1 236 ? -13.504 -3.402 11.073 1.00 98.25 236 VAL A CA 1
ATOM 1735 C C . VAL A 1 236 ? -13.179 -4.870 10.802 1.00 98.25 236 VAL A C 1
ATOM 1737 O O . VAL A 1 236 ? -12.566 -5.529 11.641 1.00 98.25 236 VAL A O 1
ATOM 1740 N N . HIS A 1 237 ? -13.520 -5.373 9.613 1.00 98.31 237 HIS A N 1
ATOM 1741 C CA . HIS A 1 237 ? -13.065 -6.686 9.151 1.00 98.31 237 HIS A CA 1
ATOM 1742 C C . HIS A 1 237 ? -11.591 -6.616 8.745 1.00 98.31 237 HIS A C 1
ATOM 1744 O O . HIS A 1 237 ? -11.250 -5.950 7.765 1.00 98.31 237 HIS A O 1
ATOM 1750 N N . VAL A 1 238 ? -10.716 -7.302 9.484 1.00 98.06 238 VAL A N 1
ATOM 1751 C CA . VAL A 1 238 ? -9.280 -7.376 9.181 1.00 98.06 238 VAL A CA 1
ATOM 1752 C C . VAL A 1 238 ? -8.955 -8.725 8.544 1.00 98.06 238 VAL A C 1
ATOM 1754 O O . VAL A 1 238 ? -9.009 -9.766 9.196 1.00 98.06 238 VAL A O 1
ATOM 1757 N N . GLN A 1 239 ? -8.564 -8.711 7.271 1.00 97.62 239 GLN A N 1
ATOM 1758 C CA . GLN A 1 239 ? -8.208 -9.909 6.518 1.00 97.62 239 GLN A CA 1
ATOM 1759 C C . GLN A 1 239 ? -6.695 -9.983 6.293 1.00 97.62 239 GLN A C 1
ATOM 1761 O O . GLN A 1 239 ? -6.134 -9.246 5.486 1.00 97.62 239 GLN A O 1
ATOM 1766 N N . TYR A 1 240 ? -6.030 -10.926 6.960 1.00 93.69 240 TYR A N 1
ATOM 1767 C CA . TYR A 1 240 ? -4.652 -11.307 6.627 1.00 93.69 240 TYR A CA 1
ATOM 1768 C C . TYR A 1 240 ? -4.629 -12.327 5.495 1.00 93.69 240 TYR A C 1
ATOM 1770 O O . TYR A 1 240 ? -5.584 -13.090 5.328 1.00 93.69 240 TYR A O 1
ATOM 1778 N N . ARG A 1 241 ? -3.517 -12.378 4.752 1.00 90.88 241 ARG A N 1
ATOM 1779 C CA . ARG A 1 241 ? -3.403 -13.193 3.531 1.00 90.88 241 ARG A CA 1
ATOM 1780 C C . ARG A 1 241 ? -4.602 -12.977 2.598 1.00 90.88 241 ARG A C 1
ATOM 1782 O O . ARG A 1 241 ? -5.110 -13.936 2.023 1.00 90.88 241 ARG A O 1
ATOM 1789 N N . ALA A 1 242 ? -5.056 -11.727 2.496 1.00 90.88 242 ALA A N 1
ATOM 1790 C CA . ALA A 1 242 ? -6.184 -11.361 1.659 1.00 90.88 242 ALA A CA 1
ATOM 1791 C C . ALA A 1 242 ? -5.904 -11.759 0.205 1.00 90.88 242 ALA A C 1
ATOM 1793 O O . ALA A 1 242 ? -4.855 -11.439 -0.362 1.00 90.88 242 ALA A O 1
ATOM 1794 N N . SER A 1 243 ? -6.834 -12.514 -0.368 1.00 88.38 243 SER A N 1
ATOM 1795 C CA . SER A 1 243 ? -6.889 -12.788 -1.800 1.00 88.38 243 SER A CA 1
ATOM 1796 C C . SER A 1 243 ? -7.509 -11.604 -2.537 1.00 88.38 243 SER A C 1
ATOM 1798 O O . SER A 1 243 ? -8.227 -10.792 -1.948 1.00 88.38 243 SER A O 1
ATOM 1800 N N . LEU A 1 244 ? -7.270 -11.528 -3.847 1.00 88.69 244 LEU A N 1
ATOM 1801 C CA . LEU A 1 244 ? -7.901 -10.503 -4.672 1.00 88.69 244 LEU A CA 1
ATOM 1802 C C . LEU A 1 244 ? -9.429 -10.623 -4.612 1.00 88.69 244 LEU A C 1
ATOM 1804 O O . LEU A 1 244 ? -10.123 -9.621 -4.504 1.00 88.69 244 LEU A O 1
ATOM 1808 N N . GLU A 1 245 ? -9.957 -11.843 -4.639 1.00 92.81 245 GLU A N 1
ATOM 1809 C CA . GLU A 1 245 ? -11.389 -12.119 -4.589 1.00 92.81 245 GLU A CA 1
ATOM 1810 C C . GLU A 1 245 ? -12.036 -11.560 -3.316 1.00 92.81 245 GLU A C 1
ATOM 1812 O O . GLU A 1 245 ? -13.120 -10.987 -3.384 1.00 92.81 245 GLU A O 1
ATOM 1817 N N . GLN A 1 246 ? -11.358 -11.674 -2.171 1.00 93.38 246 GLN A N 1
ATOM 1818 C CA . GLN A 1 246 ? -11.830 -11.110 -0.902 1.00 93.38 246 GLN A CA 1
ATOM 1819 C C . GLN A 1 246 ? -11.826 -9.580 -0.917 1.00 93.38 246 GLN A C 1
ATOM 1821 O O . GLN A 1 246 ? -12.802 -8.966 -0.494 1.00 93.38 246 GLN A O 1
ATOM 1826 N N . ASP A 1 247 ? -10.766 -8.963 -1.443 1.00 96.12 247 ASP A N 1
ATOM 1827 C CA . ASP A 1 247 ? -10.695 -7.504 -1.559 1.00 96.12 247 ASP A CA 1
ATOM 1828 C C . ASP A 1 247 ? -11.788 -6.953 -2.487 1.00 96.12 247 ASP A C 1
ATOM 1830 O O . ASP A 1 247 ? -12.411 -5.934 -2.185 1.00 96.12 247 ASP A O 1
ATOM 1834 N N . LEU A 1 248 ? -12.050 -7.632 -3.608 1.00 96.06 248 LEU A N 1
ATOM 1835 C CA . LEU A 1 248 ? -13.121 -7.256 -4.531 1.00 96.06 248 LEU A CA 1
ATOM 1836 C C . LEU A 1 248 ? -14.505 -7.443 -3.899 1.00 96.06 248 LEU A C 1
ATOM 1838 O O . LEU A 1 248 ? -15.346 -6.551 -4.016 1.00 96.06 248 LEU A O 1
ATOM 1842 N N . ALA A 1 249 ? -14.722 -8.551 -3.185 1.00 96.75 249 ALA A N 1
ATOM 1843 C CA . ALA A 1 249 ? -15.962 -8.792 -2.452 1.00 96.75 249 ALA A CA 1
ATOM 1844 C C . ALA A 1 249 ? -16.218 -7.700 -1.404 1.00 96.75 249 ALA A C 1
ATOM 1846 O O . ALA A 1 249 ? -17.340 -7.218 -1.289 1.00 96.75 249 ALA A O 1
ATOM 1847 N N . ALA A 1 250 ? -15.179 -7.233 -0.707 1.00 97.00 250 ALA A N 1
ATOM 1848 C CA . ALA A 1 250 ? -15.303 -6.143 0.254 1.00 97.00 250 ALA A CA 1
ATOM 1849 C C . ALA A 1 250 ? -15.724 -4.815 -0.400 1.00 97.00 250 ALA A C 1
ATOM 1851 O O . ALA A 1 250 ? -16.535 -4.078 0.164 1.00 97.00 250 ALA A O 1
ATOM 1852 N N . VAL A 1 251 ? -15.213 -4.495 -1.594 1.00 97.56 251 VAL A N 1
ATOM 1853 C CA . VAL A 1 251 ? -15.664 -3.306 -2.343 1.00 97.56 251 VAL A CA 1
ATOM 1854 C C . VAL A 1 251 ? -17.149 -3.424 -2.699 1.00 97.56 251 VAL A C 1
ATOM 1856 O O . VAL A 1 251 ? -17.903 -2.468 -2.508 1.00 97.56 251 VAL A O 1
ATOM 1859 N N . GLU A 1 252 ? -17.584 -4.595 -3.166 1.00 96.19 252 GLU A N 1
ATOM 1860 C CA . GLU A 1 252 ? -18.977 -4.853 -3.551 1.00 96.19 252 GLU A CA 1
ATOM 1861 C C . GLU A 1 252 ? -19.940 -4.843 -2.352 1.00 96.19 252 GLU A C 1
ATOM 1863 O O . GLU A 1 252 ? -21.025 -4.259 -2.431 1.00 96.19 252 GLU A O 1
ATOM 1868 N N . GLU A 1 253 ? -19.534 -5.449 -1.236 1.00 96.88 253 GLU A N 1
ATOM 1869 C CA . GLU A 1 253 ? -20.307 -5.531 0.003 1.00 96.88 253 GLU A CA 1
ATOM 1870 C C . GLU A 1 253 ? -20.450 -4.157 0.663 1.00 96.88 253 GLU A C 1
ATOM 1872 O O . GLU A 1 253 ? -21.562 -3.701 0.949 1.00 96.88 253 GLU A O 1
ATOM 1877 N N . PHE A 1 254 ? -19.328 -3.470 0.892 1.00 96.75 254 PHE A N 1
ATOM 1878 C CA . PHE A 1 254 ? -19.322 -2.252 1.697 1.00 96.75 254 PHE A CA 1
ATOM 1879 C C . PHE A 1 254 ? -19.652 -0.992 0.901 1.00 96.75 254 PHE A C 1
ATOM 1881 O O . PHE A 1 254 ? -20.028 0.006 1.525 1.00 96.75 254 PHE A O 1
ATOM 1888 N N . LYS A 1 255 ? -19.566 -1.030 -0.437 1.00 96.38 255 LYS A N 1
ATOM 1889 C CA . LYS A 1 255 ? -19.873 0.088 -1.350 1.00 96.38 255 LYS A CA 1
ATOM 1890 C C . LYS A 1 255 ? -19.217 1.397 -0.889 1.00 96.38 255 LYS A C 1
ATOM 1892 O O . LYS A 1 255 ? -19.914 2.328 -0.473 1.00 96.38 255 LYS A O 1
ATOM 1897 N N . PRO A 1 256 ? -17.877 1.454 -0.859 1.00 97.94 256 PRO A N 1
ATOM 1898 C CA . PRO A 1 256 ? -17.170 2.612 -0.340 1.00 97.94 256 PRO A CA 1
ATOM 1899 C C . PRO A 1 256 ? -17.363 3.847 -1.228 1.00 97.94 256 PRO A C 1
ATOM 1901 O O . PRO A 1 256 ? -17.592 3.742 -2.429 1.00 97.94 256 PRO A O 1
ATOM 1904 N N . ASN A 1 257 ? -17.199 5.031 -0.637 1.00 98.00 257 ASN A N 1
ATOM 1905 C CA . ASN A 1 257 ? -17.033 6.280 -1.384 1.00 98.00 257 ASN A CA 1
ATOM 1906 C C . ASN A 1 257 ? -15.622 6.404 -1.983 1.00 98.00 257 ASN A C 1
ATOM 1908 O O . ASN A 1 257 ? -15.414 7.164 -2.923 1.00 98.00 257 ASN A O 1
ATOM 1912 N N . LEU A 1 258 ? -14.648 5.684 -1.420 1.00 98.00 258 LEU A N 1
ATOM 1913 C CA . LEU A 1 258 ? -13.275 5.611 -1.908 1.00 98.00 258 LEU A CA 1
ATOM 1914 C C . LEU A 1 258 ? -12.709 4.207 -1.679 1.00 98.00 258 LEU A C 1
ATOM 1916 O O . LEU A 1 258 ? -12.693 3.726 -0.549 1.00 98.00 258 LEU A O 1
ATOM 1920 N N . ALA A 1 259 ? -12.182 3.572 -2.723 1.00 97.94 259 ALA A N 1
ATOM 1921 C CA . ALA A 1 259 ? -11.427 2.328 -2.576 1.00 97.94 259 ALA A CA 1
ATOM 1922 C C . ALA A 1 259 ? -9.920 2.611 -2.607 1.00 97.94 259 ALA A C 1
ATOM 1924 O O . ALA A 1 259 ? -9.390 3.140 -3.584 1.00 97.94 259 ALA A O 1
ATOM 1925 N N . ILE A 1 260 ? -9.213 2.248 -1.545 1.00 97.81 260 ILE A N 1
ATOM 1926 C CA . ILE A 1 260 ? -7.753 2.266 -1.498 1.00 97.81 260 ILE A CA 1
ATOM 1927 C C . ILE A 1 260 ? -7.294 0.819 -1.643 1.00 97.81 260 ILE A C 1
ATOM 1929 O O . ILE A 1 260 ? -7.690 -0.019 -0.841 1.00 97.81 260 ILE A O 1
ATOM 1933 N N . GLY A 1 261 ? -6.499 0.504 -2.663 1.00 95.31 261 GLY A N 1
ATOM 1934 C CA . GLY A 1 261 ? -6.249 -0.895 -3.001 1.00 95.31 261 GLY A CA 1
ATOM 1935 C C . GLY A 1 261 ? -5.052 -1.143 -3.903 1.00 95.31 261 GLY A C 1
ATOM 1936 O O . GLY A 1 261 ? -4.370 -0.223 -4.364 1.00 95.31 261 GLY A O 1
ATOM 1937 N N . THR A 1 262 ? -4.843 -2.420 -4.207 1.00 91.25 262 THR A N 1
ATOM 1938 C CA . THR A 1 262 ? -3.940 -2.873 -5.272 1.00 91.25 262 THR A CA 1
ATOM 1939 C C . THR A 1 262 ? -4.474 -2.488 -6.658 1.00 91.25 262 THR A C 1
ATOM 1941 O O . THR A 1 262 ? -5.624 -2.069 -6.808 1.00 91.25 262 THR A O 1
ATOM 1944 N N . THR A 1 263 ? -3.655 -2.627 -7.704 1.00 89.31 263 THR A N 1
ATOM 1945 C CA . THR A 1 263 ? -4.029 -2.234 -9.073 1.00 89.31 263 THR A CA 1
ATOM 1946 C C . THR A 1 263 ? -5.347 -2.865 -9.536 1.00 89.31 263 THR A C 1
ATOM 1948 O O . THR A 1 263 ? -6.195 -2.114 -10.020 1.00 89.31 263 THR A O 1
ATOM 1951 N N . PRO A 1 264 ? -5.589 -4.180 -9.346 1.00 88.75 264 PRO A N 1
ATOM 1952 C CA . PRO A 1 264 ? -6.846 -4.790 -9.778 1.00 88.75 264 PRO A CA 1
ATOM 1953 C C . PRO A 1 264 ? -8.064 -4.288 -8.987 1.00 88.75 264 PRO A C 1
ATOM 1955 O O . PRO A 1 264 ? -9.131 -4.089 -9.562 1.00 88.75 264 PRO A O 1
ATOM 1958 N N . VAL A 1 265 ? -7.906 -4.015 -7.687 1.00 93.88 265 VAL A N 1
ATOM 1959 C CA . VAL A 1 265 ? -8.977 -3.457 -6.838 1.00 93.88 265 VAL A CA 1
ATOM 1960 C C . VAL A 1 265 ? -9.351 -2.051 -7.300 1.00 93.88 265 VAL A C 1
ATOM 1962 O O . VAL A 1 265 ? -10.527 -1.740 -7.474 1.00 93.88 265 VAL A O 1
ATOM 1965 N N . VAL A 1 266 ? -8.348 -1.210 -7.561 1.00 93.69 266 VAL A N 1
ATOM 1966 C CA . VAL A 1 266 ? -8.543 0.149 -8.081 1.00 93.69 266 VAL A CA 1
ATOM 1967 C C . VAL A 1 266 ? -9.221 0.111 -9.448 1.00 93.69 266 VAL A C 1
ATOM 1969 O O . VAL A 1 266 ? -10.161 0.864 -9.673 1.00 93.69 266 VAL A O 1
ATOM 1972 N N . GLN A 1 267 ? -8.792 -0.770 -10.355 1.00 89.50 267 GLN A N 1
ATOM 1973 C CA . GLN A 1 267 ? -9.438 -0.935 -11.663 1.00 89.50 267 GLN A CA 1
ATOM 1974 C C . GLN A 1 267 ? -10.920 -1.285 -11.507 1.00 89.50 267 GLN A C 1
ATOM 1976 O O . GLN A 1 267 ? -11.770 -0.573 -12.041 1.00 89.50 267 GLN A O 1
ATOM 1981 N N . LYS A 1 268 ? -11.233 -2.298 -10.690 1.00 90.19 268 LYS A N 1
ATOM 1982 C CA . LYS A 1 268 ? -12.613 -2.719 -10.436 1.00 90.19 268 LYS A CA 1
ATOM 1983 C C . LYS A 1 268 ? -13.467 -1.610 -9.819 1.00 90.19 268 LYS A C 1
ATOM 1985 O O . LYS A 1 268 ? -14.604 -1.407 -10.235 1.00 90.19 268 LYS A O 1
ATOM 1990 N N . ALA A 1 269 ? -12.928 -0.867 -8.854 1.00 93.94 269 ALA A N 1
ATOM 1991 C CA . ALA A 1 269 ? -13.625 0.263 -8.248 1.00 93.94 269 ALA A CA 1
ATOM 1992 C C . ALA A 1 269 ? -13.945 1.352 -9.289 1.00 93.94 269 ALA A C 1
ATOM 1994 O O . ALA A 1 269 ? -15.068 1.851 -9.337 1.00 93.94 269 ALA A O 1
ATOM 1995 N N . LYS A 1 270 ? -12.997 1.677 -10.181 1.00 91.06 270 LYS A N 1
ATOM 1996 C CA . LYS A 1 270 ? -13.217 2.671 -11.246 1.00 91.06 270 LYS A CA 1
ATOM 1997 C C . LYS A 1 270 ? -14.266 2.230 -12.262 1.00 91.06 270 LYS A C 1
ATOM 1999 O O . LYS A 1 270 ? -15.047 3.073 -12.689 1.00 91.06 270 LYS A O 1
ATOM 2004 N N . GLU A 1 271 ? -14.332 0.942 -12.606 1.00 88.12 271 GLU A N 1
ATOM 2005 C CA . GLU A 1 271 ? -15.410 0.391 -13.449 1.00 88.12 271 GLU A CA 1
ATOM 2006 C C . GLU A 1 271 ? -16.799 0.605 -12.828 1.00 88.12 271 GLU A C 1
ATOM 2008 O O . GLU A 1 271 ? -17.790 0.759 -13.537 1.00 88.12 271 GLU A O 1
ATOM 2013 N N . GLN A 1 272 ? -16.875 0.643 -11.497 1.00 89.94 272 GLN A N 1
ATOM 2014 C CA . GLN A 1 272 ? -18.097 0.928 -10.744 1.00 89.94 272 GLN A CA 1
ATOM 2015 C C . GLN A 1 272 ? -18.313 2.430 -10.488 1.00 89.94 272 GLN A C 1
ATOM 2017 O O . GLN A 1 272 ? -19.242 2.798 -9.770 1.00 89.94 272 GLN A O 1
ATOM 2022 N N . SER A 1 273 ? -17.482 3.300 -11.072 1.00 92.12 273 SER A N 1
ATOM 2023 C CA . SER A 1 273 ? -17.451 4.749 -10.820 1.00 92.12 273 SER A CA 1
ATOM 2024 C C . SER A 1 273 ? -17.188 5.128 -9.369 1.00 92.12 273 SER A C 1
ATOM 2026 O O . SER A 1 273 ? -17.640 6.169 -8.896 1.00 92.12 273 SER A O 1
ATOM 2028 N N . ILE A 1 274 ? -16.423 4.302 -8.663 1.00 95.25 274 ILE A N 1
ATOM 2029 C CA . ILE A 1 274 ? -15.949 4.592 -7.316 1.00 95.25 274 ILE A CA 1
ATOM 2030 C C . ILE A 1 274 ? -14.550 5.220 -7.437 1.00 95.25 274 ILE A C 1
ATOM 2032 O O . ILE A 1 274 ? -13.641 4.594 -8.008 1.00 95.25 274 ILE A O 1
ATOM 2036 N N . PRO A 1 275 ? -14.333 6.443 -6.911 1.00 96.25 275 PRO A N 1
ATOM 2037 C CA . PRO A 1 275 ? -13.005 7.011 -6.757 1.00 96.25 275 PRO A CA 1
ATOM 2038 C C . PRO A 1 275 ? -12.075 6.015 -6.075 1.00 96.25 275 PRO A C 1
ATOM 2040 O O . PRO A 1 275 ? -12.464 5.296 -5.154 1.00 96.25 275 PRO A O 1
ATOM 2043 N N . SER A 1 276 ? -10.827 5.948 -6.518 1.00 95.75 276 SER A N 1
ATOM 2044 C CA . SER A 1 276 ? -9.898 4.967 -5.968 1.00 95.75 276 SER A CA 1
ATOM 2045 C C . SER A 1 276 ? -8.444 5.383 -6.090 1.00 95.75 276 SER A C 1
ATOM 2047 O O . SER A 1 276 ? -8.050 6.101 -7.016 1.00 95.75 276 SER A O 1
ATOM 2049 N N . LEU A 1 277 ? -7.649 4.928 -5.125 1.00 94.56 277 LEU A N 1
ATOM 2050 C CA . LEU A 1 277 ? -6.234 5.246 -4.989 1.00 94.56 277 LEU A CA 1
ATOM 2051 C C . LEU A 1 277 ? -5.419 3.962 -4.904 1.00 94.56 277 LEU A C 1
ATOM 2053 O O . LEU A 1 277 ? -5.743 3.048 -4.149 1.00 94.56 277 LEU A O 1
ATOM 2057 N N . TYR A 1 278 ? -4.329 3.926 -5.665 1.00 91.94 278 TYR A N 1
ATOM 2058 C CA . TYR A 1 278 ? -3.362 2.846 -5.574 1.00 91.94 278 TYR A CA 1
ATOM 2059 C C . TYR A 1 278 ? -2.556 2.956 -4.279 1.00 91.94 278 TYR A C 1
ATOM 2061 O O . TYR A 1 278 ? -1.945 3.997 -4.028 1.00 91.94 278 TYR A O 1
ATOM 2069 N N . PHE A 1 279 ? -2.559 1.892 -3.473 1.00 90.25 279 PHE A N 1
ATOM 2070 C CA . PHE A 1 279 ? -2.007 1.903 -2.119 1.00 90.25 279 PHE A CA 1
ATOM 2071 C C . PHE A 1 279 ? -0.522 2.296 -2.099 1.00 90.25 279 PHE A C 1
ATOM 2073 O O . PHE A 1 279 ? -0.162 3.294 -1.478 1.00 90.25 279 PHE A O 1
ATOM 2080 N N . THR A 1 280 ? 0.338 1.590 -2.832 1.00 80.00 280 THR A N 1
ATOM 2081 C CA . THR A 1 280 ? 1.797 1.782 -2.757 1.00 80.00 280 THR A CA 1
ATOM 2082 C C . THR A 1 280 ? 2.211 3.207 -3.105 1.00 80.00 280 THR A C 1
ATOM 2084 O O . THR A 1 280 ? 2.827 3.896 -2.295 1.00 80.00 280 THR A O 1
ATOM 2087 N N . ASN A 1 281 ? 1.808 3.698 -4.279 1.00 74.44 281 ASN A N 1
ATOM 2088 C CA . ASN A 1 281 ? 2.345 4.961 -4.793 1.00 74.44 281 ASN A CA 1
ATOM 2089 C C . ASN A 1 281 ? 1.643 6.190 -4.211 1.00 74.44 281 ASN A C 1
ATOM 2091 O O . ASN A 1 281 ? 2.261 7.245 -4.092 1.00 74.44 281 ASN A O 1
ATOM 2095 N N . LEU A 1 282 ? 0.349 6.089 -3.884 1.00 81.81 282 LEU A N 1
ATOM 2096 C CA . LEU A 1 282 ? -0.437 7.251 -3.451 1.00 81.81 282 LEU A CA 1
ATOM 2097 C C . LEU A 1 282 ? -0.629 7.320 -1.939 1.00 81.81 282 LEU A C 1
ATOM 2099 O O . LEU A 1 282 ? -0.942 8.399 -1.436 1.00 81.81 282 LEU A O 1
ATOM 2103 N N . ILE A 1 283 ? -0.426 6.210 -1.224 1.00 85.56 283 ILE A N 1
ATOM 2104 C CA . ILE A 1 283 ? -0.603 6.131 0.226 1.00 85.56 283 ILE A CA 1
ATOM 2105 C C . ILE A 1 283 ? 0.720 5.785 0.911 1.00 85.56 283 ILE A C 1
ATOM 2107 O O . ILE A 1 283 ? 1.244 6.614 1.648 1.00 85.56 283 ILE A O 1
ATOM 2111 N N . SER A 1 284 ? 1.286 4.606 0.649 1.00 77.06 284 SER A N 1
ATOM 2112 C CA . SER A 1 284 ? 2.433 4.079 1.404 1.00 77.06 284 SER A CA 1
ATOM 2113 C C . SER A 1 284 ? 3.744 4.829 1.156 1.00 77.06 284 SER A C 1
ATOM 2115 O O . SER A 1 284 ? 4.516 5.061 2.085 1.00 77.06 284 SER A O 1
ATOM 2117 N N . ALA A 1 285 ? 3.980 5.283 -0.078 1.00 69.69 285 ALA A N 1
ATOM 2118 C CA . ALA A 1 285 ? 5.160 6.068 -0.439 1.00 69.69 285 ALA A CA 1
ATOM 2119 C C . ALA A 1 285 ? 5.172 7.475 0.185 1.00 69.69 285 ALA A C 1
ATOM 2121 O O . ALA A 1 285 ? 6.191 8.168 0.141 1.00 69.69 285 ALA A O 1
ATOM 2122 N N . ARG A 1 286 ? 4.050 7.934 0.758 1.00 70.81 286 ARG A N 1
ATOM 2123 C CA . ARG A 1 286 ? 4.000 9.241 1.413 1.00 70.81 286 ARG A CA 1
ATOM 2124 C C . ARG A 1 286 ? 4.714 9.185 2.765 1.00 70.81 286 ARG A C 1
ATOM 2126 O O . ARG A 1 286 ? 4.628 8.178 3.465 1.00 70.81 286 ARG A O 1
ATOM 2133 N N . PRO A 1 287 ? 5.355 10.283 3.203 1.00 59.84 287 PRO A N 1
ATOM 2134 C CA . PRO A 1 287 ? 5.840 10.388 4.571 1.00 59.84 287 PRO A CA 1
ATOM 2135 C C . PRO A 1 287 ? 4.630 10.416 5.512 1.00 59.84 287 PRO A C 1
ATOM 2137 O O . PRO A 1 287 ? 4.087 11.476 5.785 1.00 59.84 287 PRO A O 1
ATOM 2140 N N . LEU A 1 288 ? 4.166 9.258 5.981 1.00 64.50 288 LEU A N 1
ATOM 2141 C CA . LEU A 1 288 ? 3.009 9.127 6.879 1.00 64.50 288 LEU A CA 1
ATOM 2142 C C . LEU A 1 288 ? 3.374 9.371 8.356 1.00 64.50 288 LEU A C 1
ATOM 2144 O O . LEU A 1 288 ? 2.609 9.032 9.255 1.00 64.50 288 LEU A O 1
ATOM 2148 N N . MET A 1 289 ? 4.542 9.969 8.612 1.00 62.25 289 MET A N 1
ATOM 2149 C CA . MET A 1 289 ? 5.059 10.202 9.955 1.00 62.25 289 MET A CA 1
ATOM 2150 C C . MET A 1 289 ? 4.616 11.550 10.531 1.00 62.25 289 MET A C 1
ATOM 2152 O O . MET A 1 289 ? 4.730 12.598 9.888 1.00 62.25 289 MET A O 1
ATOM 2156 N N . GLY A 1 290 ? 4.191 11.533 11.794 1.00 62.12 290 GLY A N 1
ATOM 2157 C CA . GLY A 1 290 ? 3.955 12.740 12.575 1.00 62.12 290 GLY A CA 1
ATOM 2158 C C . GLY A 1 290 ? 2.802 13.593 12.045 1.00 62.12 290 GLY A C 1
ATOM 2159 O O . GLY A 1 290 ? 1.950 13.150 11.274 1.00 62.12 290 GLY A O 1
ATOM 2160 N N . ALA A 1 291 ? 2.768 14.854 12.474 1.00 67.75 291 ALA A N 1
ATOM 2161 C CA . ALA A 1 291 ? 1.726 15.794 12.071 1.00 67.75 291 ALA A CA 1
ATOM 2162 C C . ALA A 1 291 ? 1.706 16.035 10.550 1.00 67.75 291 ALA A C 1
ATOM 2164 O O . ALA A 1 291 ? 0.632 16.141 9.965 1.00 67.75 291 ALA A O 1
ATOM 2165 N N . ALA A 1 292 ? 2.874 16.081 9.900 1.00 68.12 292 ALA A N 1
ATOM 2166 C CA . ALA A 1 292 ? 2.972 16.279 8.455 1.00 68.12 292 ALA A CA 1
ATOM 2167 C C . ALA A 1 292 ? 2.343 15.115 7.672 1.00 68.12 292 ALA A C 1
ATOM 2169 O O . ALA A 1 292 ? 1.566 15.345 6.743 1.00 68.12 292 ALA A O 1
ATOM 2170 N N . GLY A 1 293 ? 2.612 13.873 8.083 1.00 69.56 293 GLY A N 1
ATOM 2171 C CA . GLY A 1 293 ? 2.037 12.696 7.440 1.00 69.56 293 GLY A CA 1
ATOM 2172 C C . GLY A 1 293 ? 0.532 12.567 7.615 1.00 69.56 293 GLY A C 1
ATOM 2173 O O . GLY A 1 293 ? -0.171 12.292 6.643 1.00 69.56 293 GLY A O 1
ATOM 2174 N N . ALA A 1 294 ? 0.030 12.870 8.814 1.00 71.12 294 ALA A N 1
ATOM 2175 C CA . ALA A 1 294 ? -1.404 12.935 9.086 1.00 71.12 294 ALA A CA 1
ATOM 2176 C C . ALA A 1 294 ? -2.132 13.919 8.150 1.00 71.12 294 ALA A C 1
ATOM 2178 O O . ALA A 1 294 ? -3.139 13.569 7.534 1.00 71.12 294 ALA A O 1
ATOM 2179 N N . GLY A 1 295 ? -1.594 15.134 7.987 1.00 77.44 295 GLY A N 1
ATOM 2180 C CA . GLY A 1 295 ? -2.176 16.134 7.085 1.00 77.44 295 GLY A CA 1
ATOM 2181 C C . GLY A 1 295 ? -2.097 15.721 5.611 1.00 77.44 295 GLY A C 1
ATOM 2182 O O . GLY A 1 295 ? -3.056 15.888 4.858 1.00 77.44 295 GLY A O 1
ATOM 2183 N N . SER A 1 296 ? -0.972 15.123 5.214 1.00 82.38 296 SER A N 1
ATOM 2184 C CA . SER A 1 296 ? -0.724 14.637 3.855 1.00 82.38 296 SER A CA 1
ATOM 2185 C C . SER A 1 296 ? -1.723 13.556 3.423 1.00 82.38 296 SER A C 1
ATOM 2187 O O . SER A 1 296 ? -2.252 13.625 2.310 1.00 82.38 296 SER A O 1
ATOM 2189 N N . LEU A 1 297 ? -2.023 12.582 4.293 1.00 86.00 297 LEU A N 1
ATOM 2190 C CA . LEU A 1 297 ? -3.013 11.541 4.001 1.00 86.00 297 LEU A CA 1
ATOM 2191 C C . LEU A 1 297 ? -4.412 12.143 3.824 1.00 86.00 297 LEU A C 1
ATOM 2193 O O . LEU A 1 297 ? -5.073 11.879 2.818 1.00 86.00 297 LEU A O 1
ATOM 2197 N N . ALA A 1 298 ? -4.838 12.991 4.765 1.00 87.62 298 ALA A N 1
ATOM 2198 C CA . ALA A 1 298 ? -6.153 13.622 4.724 1.00 87.62 298 ALA A CA 1
ATOM 2199 C C . ALA A 1 298 ? -6.355 14.460 3.454 1.00 87.62 298 ALA A C 1
ATOM 2201 O O . ALA A 1 298 ? -7.416 14.393 2.835 1.00 87.62 298 ALA A O 1
ATOM 2202 N N . GLN A 1 299 ? -5.326 15.193 3.018 1.00 88.94 299 GLN A N 1
ATOM 2203 C CA . GLN A 1 299 ? -5.374 15.978 1.786 1.00 88.94 299 GLN A CA 1
ATOM 2204 C C . GLN A 1 299 ? -5.665 15.107 0.555 1.00 88.94 299 GLN A C 1
ATOM 2206 O O . GLN A 1 299 ? -6.557 15.434 -0.227 1.00 88.94 299 GLN A O 1
ATOM 2211 N N . VAL A 1 300 ? -4.936 14.000 0.375 1.00 91.19 300 VAL A N 1
ATOM 2212 C CA . VAL A 1 300 ? -5.125 13.119 -0.792 1.00 91.19 300 VAL A CA 1
ATOM 2213 C C . VAL A 1 300 ? -6.458 12.401 -0.752 1.00 91.19 300 VAL A C 1
ATOM 2215 O O . VAL A 1 300 ? -7.137 12.323 -1.774 1.00 91.19 300 VAL A O 1
ATOM 2218 N N . VAL A 1 301 ? -6.851 11.905 0.417 1.00 94.25 301 VAL A N 1
ATOM 2219 C CA . VAL A 1 301 ? -8.111 11.181 0.574 1.00 94.25 301 VAL A CA 1
ATOM 2220 C C . VAL A 1 301 ? -9.298 12.104 0.307 1.00 94.25 301 VAL A C 1
ATOM 2222 O O . VAL A 1 301 ? -10.171 11.754 -0.483 1.00 94.25 301 VAL A O 1
ATOM 2225 N N . ASN A 1 302 ? -9.302 13.314 0.874 1.00 94.56 302 ASN A N 1
ATOM 2226 C CA . ASN A 1 302 ? -10.366 14.289 0.630 1.00 94.56 302 ASN A CA 1
ATOM 2227 C C . ASN A 1 302 ? -10.400 14.755 -0.833 1.00 94.56 302 ASN A C 1
ATOM 2229 O O . ASN A 1 302 ? -11.480 14.874 -1.409 1.00 94.56 302 ASN A O 1
ATOM 2233 N N . ALA A 1 303 ? -9.240 14.956 -1.466 1.00 93.81 303 ALA A N 1
ATOM 2234 C CA . ALA A 1 303 ? -9.181 15.277 -2.890 1.00 93.81 303 ALA A CA 1
ATOM 2235 C C . ALA A 1 303 ? -9.739 14.139 -3.762 1.00 93.81 303 ALA A C 1
ATOM 2237 O O . ALA A 1 303 ? -10.444 14.397 -4.735 1.00 93.81 303 ALA A O 1
ATOM 2238 N N . ALA A 1 304 ? -9.457 12.880 -3.417 1.00 94.06 304 ALA A N 1
ATOM 2239 C CA . ALA A 1 304 ? -9.988 11.724 -4.131 1.00 94.06 304 ALA A CA 1
ATOM 2240 C C . ALA A 1 304 ? -11.510 11.600 -3.965 1.00 94.06 304 ALA A C 1
ATOM 2242 O O . ALA A 1 304 ? -12.212 11.454 -4.964 1.00 94.06 304 ALA A O 1
ATOM 2243 N N . LEU A 1 305 ? -12.018 11.740 -2.737 1.00 95.06 305 LEU A N 1
ATOM 2244 C CA . LEU A 1 305 ? -13.455 11.732 -2.434 1.00 95.06 305 LEU A CA 1
ATOM 2245 C C . LEU A 1 305 ? -14.211 12.828 -3.202 1.00 95.06 305 LEU A C 1
ATOM 2247 O O . LEU A 1 305 ? -15.294 12.582 -3.729 1.00 95.06 305 LEU A O 1
ATOM 2251 N N . ALA A 1 306 ? -13.618 14.016 -3.343 1.00 94.06 306 ALA A N 1
ATOM 2252 C CA . ALA A 1 306 ? -14.213 15.126 -4.087 1.00 94.06 306 ALA A CA 1
ATOM 2253 C C . ALA A 1 306 ? -14.348 14.869 -5.604 1.00 94.06 306 ALA A C 1
ATOM 2255 O O . ALA A 1 306 ? -15.056 15.607 -6.287 1.00 94.06 306 ALA A O 1
ATOM 2256 N N . ASN A 1 307 ? -13.703 13.832 -6.156 1.00 92.56 307 ASN A N 1
ATOM 2257 C CA . ASN A 1 307 ? -13.779 13.519 -7.586 1.00 92.56 307 ASN A CA 1
ATOM 2258 C C . ASN A 1 307 ? -15.004 12.677 -7.983 1.00 92.56 307 ASN A C 1
ATOM 2260 O O . ASN A 1 307 ? -15.146 12.404 -9.173 1.00 92.56 307 ASN A O 1
ATOM 2264 N N . GLN A 1 308 ? -15.883 12.278 -7.054 1.00 92.81 308 GLN A N 1
ATOM 2265 C CA . GLN A 1 308 ? -17.037 11.412 -7.356 1.00 92.81 308 GLN A CA 1
ATOM 2266 C C . GLN A 1 308 ? -17.850 11.895 -8.566 1.00 92.81 308 GLN A C 1
ATOM 2268 O O . GLN A 1 308 ? -18.160 11.109 -9.456 1.00 92.81 308 GLN A O 1
ATOM 2273 N N . GLU A 1 309 ? -18.128 13.196 -8.652 1.00 91.56 309 GLU A N 1
ATOM 2274 C CA . GLU A 1 309 ? -18.934 13.728 -9.752 1.00 91.56 309 GLU A CA 1
ATOM 2275 C C . GLU A 1 309 ? -18.235 13.617 -11.110 1.00 91.56 309 GLU A C 1
ATOM 2277 O O . GLU A 1 309 ? -18.863 13.316 -12.119 1.00 91.56 309 GLU A O 1
ATOM 2282 N N . ARG A 1 310 ? -16.903 13.745 -11.145 1.00 90.44 310 ARG A N 1
ATOM 2283 C CA . ARG A 1 310 ? -16.138 13.512 -12.377 1.00 90.44 310 ARG A CA 1
ATOM 2284 C C . ARG A 1 310 ? -16.246 12.058 -12.830 1.00 90.44 310 ARG A C 1
ATOM 2286 O O . ARG A 1 310 ? -16.320 11.807 -14.028 1.00 90.44 310 ARG A O 1
ATOM 2293 N N . PHE A 1 311 ? -16.274 11.107 -11.894 1.00 89.38 311 PHE A N 1
ATOM 2294 C CA . PHE A 1 311 ? -16.494 9.692 -12.209 1.00 89.38 311 PHE A CA 1
ATOM 2295 C C . PHE A 1 311 ? -17.893 9.430 -12.768 1.00 89.38 311 PHE A C 1
ATOM 2297 O O . PHE A 1 311 ? -18.018 8.646 -13.708 1.00 89.38 311 PHE A O 1
ATOM 2304 N N . ASN A 1 312 ? -18.914 10.106 -12.237 1.00 90.19 312 ASN A N 1
ATOM 2305 C CA . ASN A 1 312 ? -20.281 10.024 -12.752 1.00 90.19 312 ASN A CA 1
ATOM 2306 C C . ASN A 1 312 ? -20.355 10.566 -14.187 1.00 90.19 312 ASN A C 1
ATOM 2308 O O . ASN A 1 312 ? -20.786 9.850 -15.082 1.00 90.19 312 ASN A O 1
ATOM 2312 N N . VAL A 1 313 ? -19.809 11.763 -14.434 1.00 91.06 313 VAL A N 1
ATOM 2313 C CA . VAL A 1 313 ? -19.763 12.371 -15.777 1.00 91.06 313 VAL A CA 1
ATOM 2314 C C . VAL A 1 313 ? -19.021 11.484 -16.779 1.00 91.06 313 VAL A C 1
ATOM 2316 O O . VAL A 1 313 ? -19.483 11.309 -17.903 1.00 91.06 313 VAL A O 1
ATOM 2319 N N . MET A 1 314 ? -17.883 10.894 -16.392 1.00 86.12 314 MET A N 1
ATOM 2320 C CA . MET A 1 314 ? -17.160 9.960 -17.264 1.00 86.12 314 MET A CA 1
ATOM 2321 C C . MET A 1 314 ? -17.994 8.715 -17.577 1.00 86.12 314 MET A C 1
ATOM 2323 O O . MET A 1 314 ? -18.008 8.272 -18.722 1.00 86.12 314 MET A O 1
ATOM 2327 N N . LYS A 1 315 ? -18.708 8.159 -16.592 1.00 87.25 315 LYS A N 1
ATOM 2328 C CA . LYS A 1 315 ? -19.594 7.011 -16.813 1.00 87.25 315 LYS A CA 1
ATOM 2329 C C . LYS A 1 315 ? -20.742 7.354 -17.751 1.00 87.25 315 LYS A C 1
ATOM 2331 O O . LYS A 1 315 ? -21.005 6.582 -18.663 1.00 87.25 315 LYS A O 1
ATOM 2336 N N . ASP A 1 316 ? -21.384 8.499 -17.559 1.00 89.62 316 ASP A N 1
ATOM 2337 C CA . ASP A 1 316 ? -22.490 8.938 -18.412 1.00 89.62 316 ASP A CA 1
ATOM 2338 C C . ASP A 1 316 ? -22.017 9.200 -19.848 1.00 89.62 316 ASP A C 1
ATOM 2340 O O . ASP A 1 316 ? -22.710 8.857 -20.804 1.00 89.62 316 ASP A O 1
ATOM 2344 N N . PHE A 1 317 ? -20.810 9.751 -20.008 1.00 89.19 317 PHE A N 1
ATOM 2345 C CA . PHE A 1 317 ? -20.205 10.001 -21.315 1.00 89.19 317 PHE A CA 1
ATOM 2346 C C . PHE A 1 317 ? -19.818 8.712 -22.055 1.00 89.19 317 PHE A C 1
ATOM 2348 O O . PHE A 1 317 ? -20.122 8.570 -23.238 1.00 89.19 317 PHE A O 1
ATOM 2355 N N . PHE A 1 318 ? -19.131 7.779 -21.386 1.00 83.75 318 PHE A N 1
ATOM 2356 C CA . PHE A 1 318 ? -18.660 6.541 -22.018 1.00 83.75 318 PHE A CA 1
ATOM 2357 C C . PHE A 1 318 ? -19.733 5.443 -22.077 1.00 83.75 318 PHE A C 1
ATOM 2359 O O . PHE A 1 318 ? -19.628 4.545 -22.911 1.00 83.75 318 PHE A O 1
ATOM 2366 N N . GLY A 1 319 ? -20.767 5.495 -21.233 1.00 83.75 319 GLY A N 1
ATOM 2367 C CA . GLY A 1 319 ? -21.816 4.479 -21.162 1.00 83.75 319 GLY A CA 1
ATOM 2368 C C . GLY A 1 319 ? -21.239 3.069 -20.995 1.00 83.75 319 GLY A C 1
ATOM 2369 O O . GLY A 1 319 ? -20.471 2.802 -20.073 1.00 83.75 319 GLY A O 1
ATOM 2370 N N . ASP A 1 320 ? -21.585 2.176 -21.925 1.00 79.75 320 ASP A N 1
ATOM 2371 C CA . ASP A 1 320 ? -21.115 0.783 -21.952 1.00 79.75 320 ASP A CA 1
ATOM 2372 C C . ASP A 1 320 ? -19.866 0.567 -22.838 1.00 79.75 320 ASP A C 1
ATOM 2374 O O . ASP A 1 320 ? -19.481 -0.575 -23.123 1.00 79.75 320 ASP A O 1
ATOM 2378 N N . VAL A 1 321 ? -19.225 1.639 -23.323 1.00 78.44 321 VAL A N 1
ATOM 2379 C CA . VAL A 1 321 ? -18.005 1.534 -24.140 1.00 78.44 321 VAL A CA 1
ATOM 2380 C C . VAL A 1 321 ? -16.886 0.898 -23.318 1.00 78.44 321 VAL A C 1
ATOM 2382 O O . VAL A 1 321 ? -16.637 1.270 -22.175 1.00 78.44 321 VAL A O 1
ATOM 2385 N N . GLY A 1 322 ? -16.191 -0.077 -23.908 1.00 73.38 322 GLY A N 1
ATOM 2386 C CA . GLY A 1 322 ? -15.097 -0.772 -23.234 1.00 73.38 322 GLY A CA 1
ATOM 2387 C C . GLY A 1 322 ? -15.545 -1.799 -22.188 1.00 73.38 322 GLY A C 1
ATOM 2388 O O . GLY A 1 322 ? -14.693 -2.358 -21.504 1.00 73.38 322 GLY A O 1
ATOM 2389 N N . MET A 1 323 ? -16.850 -2.076 -22.068 1.00 75.25 323 MET A N 1
ATOM 2390 C CA . MET A 1 323 ? -17.394 -3.069 -21.139 1.00 75.25 323 MET A CA 1
ATOM 2391 C C . MET A 1 323 ? -17.645 -4.417 -21.828 1.00 75.25 323 MET A C 1
ATOM 2393 O O . MET A 1 323 ? -18.135 -4.481 -22.956 1.00 75.25 323 MET A O 1
ATOM 2397 N N . LYS A 1 324 ? -17.399 -5.519 -21.105 1.00 76.12 324 LYS A N 1
ATOM 2398 C CA . LYS A 1 324 ? -17.718 -6.899 -21.533 1.00 76.12 324 LYS A 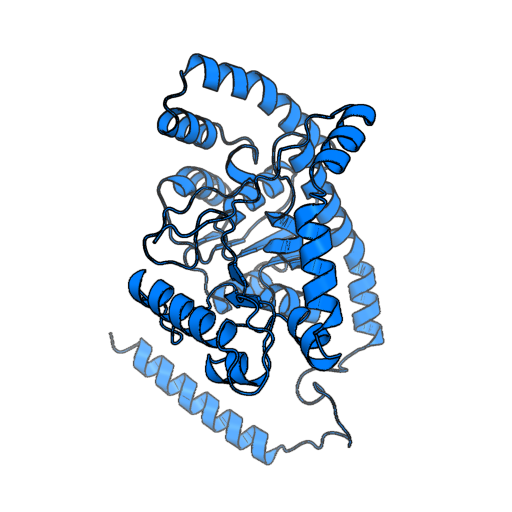CA 1
ATOM 2399 C C . LYS A 1 324 ? -17.165 -7.210 -22.937 1.00 76.12 324 LYS A C 1
ATOM 2401 O O . LYS A 1 324 ? -15.981 -7.026 -23.184 1.00 76.12 324 LYS A O 1
ATOM 2406 N N . ASP A 1 325 ? -18.020 -7.664 -23.852 1.00 74.56 325 ASP A N 1
ATOM 2407 C CA . ASP A 1 325 ? -17.650 -8.054 -25.217 1.00 74.56 325 ASP A CA 1
ATOM 2408 C C . ASP A 1 325 ? -17.266 -6.853 -26.101 1.00 74.56 325 ASP A C 1
ATOM 2410 O O . ASP A 1 325 ? -16.708 -7.041 -27.178 1.00 74.56 325 ASP A O 1
ATOM 2414 N N . ASN A 1 326 ? -17.542 -5.628 -25.641 1.00 69.62 326 ASN A N 1
ATOM 2415 C CA . ASN A 1 326 ? -17.153 -4.388 -26.309 1.00 69.62 326 ASN A CA 1
ATOM 2416 C C . ASN A 1 326 ? -15.796 -3.861 -25.797 1.00 69.62 326 ASN A C 1
ATOM 2418 O O . ASN A 1 326 ? -15.336 -2.814 -26.251 1.00 69.62 326 ASN A O 1
ATOM 2422 N N . ALA A 1 327 ? -15.153 -4.556 -24.850 1.00 74.38 327 ALA A N 1
ATOM 2423 C CA . ALA A 1 327 ? -13.819 -4.229 -24.348 1.00 74.38 327 ALA A CA 1
ATOM 2424 C C . ALA A 1 327 ? -12.724 -4.642 -25.345 1.00 74.38 327 ALA A C 1
ATOM 2426 O O . ALA A 1 327 ? -12.814 -5.707 -25.949 1.00 74.38 327 ALA A O 1
ATOM 2427 N N . GLY A 1 328 ? -11.671 -3.833 -25.493 1.00 72.88 328 GLY A N 1
ATOM 2428 C CA . GLY A 1 328 ? -10.508 -4.143 -26.337 1.00 72.88 328 GLY A CA 1
ATOM 2429 C C . GLY A 1 328 ? -10.292 -3.173 -27.502 1.00 72.88 328 GLY A C 1
ATOM 2430 O O . GLY A 1 328 ? -11.045 -2.222 -27.695 1.00 72.88 328 GLY A O 1
ATOM 2431 N N . ILE A 1 329 ? -9.221 -3.407 -28.267 1.00 74.38 329 ILE A N 1
ATOM 2432 C CA . ILE A 1 329 ? -8.896 -2.639 -29.475 1.00 74.38 329 ILE A CA 1
ATOM 2433 C C . ILE A 1 329 ? -9.367 -3.450 -30.676 1.00 74.38 329 ILE A C 1
ATOM 2435 O O . ILE A 1 329 ? -8.788 -4.487 -31.003 1.00 74.38 329 ILE A O 1
ATOM 2439 N N . TRP A 1 330 ? -10.415 -2.968 -31.330 1.00 74.44 330 TRP A N 1
ATOM 2440 C CA . TRP A 1 330 ? -11.044 -3.656 -32.447 1.00 74.44 330 TRP A CA 1
ATOM 2441 C C . TRP A 1 330 ? -10.743 -2.934 -33.757 1.00 74.44 330 TRP A C 1
ATOM 2443 O O . TRP A 1 330 ? -10.834 -1.711 -33.829 1.00 74.44 330 TRP A O 1
ATOM 2453 N N . ARG A 1 331 ? -10.378 -3.695 -34.795 1.00 79.50 331 ARG A N 1
ATOM 2454 C CA . ARG A 1 331 ? -10.288 -3.173 -36.171 1.00 79.50 331 ARG A CA 1
ATOM 2455 C C . ARG A 1 331 ? -11.652 -3.179 -36.864 1.00 79.50 331 ARG A C 1
ATOM 2457 O O . ARG A 1 331 ? -11.931 -2.276 -37.640 1.00 79.50 331 ARG A O 1
ATOM 2464 N N . ASP A 1 332 ? -12.495 -4.149 -36.510 1.00 80.81 332 ASP A N 1
ATOM 2465 C CA . ASP A 1 332 ? -13.851 -4.345 -37.026 1.00 80.81 332 ASP A CA 1
ATOM 2466 C C . ASP A 1 332 ? -14.850 -4.425 -35.863 1.00 80.81 332 ASP A C 1
ATOM 2468 O O . ASP A 1 332 ? -14.484 -4.827 -34.758 1.00 80.81 332 ASP A O 1
ATOM 2472 N N . THR A 1 333 ? -16.120 -4.078 -36.090 1.00 77.69 333 THR A N 1
ATOM 2473 C CA . THR A 1 333 ? -17.161 -4.145 -35.050 1.00 77.69 333 THR A CA 1
ATOM 2474 C C . THR A 1 333 ? -17.292 -5.571 -34.485 1.00 77.69 333 THR A C 1
ATOM 2476 O O . THR A 1 333 ? -17.547 -6.501 -35.259 1.00 77.69 333 THR A O 1
ATOM 2479 N N . PRO A 1 334 ? -17.164 -5.775 -33.156 1.00 74.81 334 PRO A N 1
ATOM 2480 C CA . PRO A 1 334 ? -17.324 -7.089 -32.536 1.00 74.81 334 PRO A CA 1
ATOM 2481 C C . PRO A 1 334 ? -18.679 -7.713 -32.871 1.00 74.81 334 PRO A C 1
ATOM 2483 O O . PRO A 1 334 ? -19.725 -7.092 -32.684 1.00 74.81 334 PRO A O 1
ATOM 2486 N N . GLN A 1 335 ? -18.671 -8.957 -33.352 1.00 80.75 335 GLN A N 1
ATOM 2487 C CA . GLN A 1 335 ? -19.900 -9.687 -33.656 1.00 80.75 335 GLN A CA 1
ATOM 2488 C C . GLN A 1 335 ? -20.296 -10.615 -32.512 1.00 80.75 335 GLN A C 1
ATOM 2490 O O . GLN A 1 335 ? -19.482 -11.387 -31.997 1.00 80.75 335 GLN A O 1
ATOM 2495 N N . ALA A 1 336 ? -21.574 -10.568 -32.136 1.00 77.44 336 ALA A N 1
ATOM 2496 C CA . ALA A 1 336 ? -22.122 -11.447 -31.117 1.00 77.44 336 ALA A CA 1
ATOM 2497 C C . ALA A 1 336 ? -22.093 -12.912 -31.589 1.00 77.44 336 ALA A C 1
ATOM 2499 O O . ALA A 1 336 ? -22.624 -13.239 -32.645 1.00 77.44 336 ALA A O 1
ATOM 2500 N N . ARG A 1 337 ? -21.515 -13.797 -30.766 1.00 82.50 337 ARG A N 1
ATOM 2501 C CA . ARG A 1 337 ? -21.474 -15.255 -30.983 1.00 82.50 337 ARG A CA 1
ATOM 2502 C C . ARG A 1 337 ? -22.295 -16.001 -29.922 1.00 82.50 337 ARG A C 1
ATOM 2504 O O . ARG A 1 337 ? -21.724 -16.522 -28.955 1.00 82.50 337 ARG A O 1
ATOM 2511 N N . PRO A 1 338 ? -23.640 -15.986 -30.007 1.00 83.44 338 PRO A N 1
ATOM 2512 C CA . PRO A 1 338 ? -24.523 -16.577 -28.997 1.00 83.44 338 PRO A CA 1
ATOM 2513 C C . PRO A 1 338 ? -24.301 -18.085 -28.802 1.00 83.44 338 PRO A C 1
ATOM 2515 O O . PRO A 1 338 ? -24.389 -18.583 -27.678 1.00 83.44 338 PRO A O 1
ATOM 2518 N N . GLU A 1 339 ? -23.941 -18.803 -29.862 1.00 87.00 339 GLU A N 1
ATOM 2519 C CA . GLU A 1 339 ? -23.587 -20.219 -29.833 1.00 87.00 339 GLU A CA 1
ATOM 2520 C C . GLU A 1 339 ? -22.360 -20.482 -28.951 1.00 87.00 339 GLU A C 1
ATOM 2522 O O . GLU A 1 339 ? -22.366 -21.390 -28.117 1.00 87.00 339 GLU A O 1
ATOM 2527 N N . PHE A 1 340 ? -21.338 -19.628 -29.051 1.00 82.38 340 PHE A N 1
ATOM 2528 C CA . PHE A 1 340 ? -20.122 -19.752 -28.255 1.00 82.38 340 PHE A CA 1
ATOM 2529 C C . PHE A 1 340 ? -20.384 -19.397 -26.787 1.00 82.38 340 PHE A C 1
ATOM 2531 O O . PHE A 1 340 ? -19.930 -20.108 -25.889 1.00 82.38 340 PHE A O 1
ATOM 2538 N N . LYS A 1 341 ? -21.202 -18.365 -26.527 1.00 79.06 341 LYS A N 1
ATOM 2539 C CA . LYS A 1 341 ? -21.648 -18.011 -25.167 1.00 79.06 341 LYS A CA 1
ATOM 2540 C C . LYS A 1 341 ? -22.374 -19.168 -24.482 1.00 79.06 341 LYS A C 1
ATOM 2542 O O . LYS A 1 341 ? -22.093 -19.455 -23.320 1.00 79.06 341 LYS A O 1
ATOM 2547 N N . ALA A 1 342 ? -23.266 -19.863 -25.189 1.00 84.25 342 ALA A N 1
ATOM 2548 C CA . ALA A 1 342 ? -23.981 -21.016 -24.643 1.00 84.25 342 ALA A CA 1
ATOM 2549 C C . ALA A 1 342 ? -23.035 -22.182 -24.301 1.00 84.25 342 ALA A C 1
ATOM 2551 O O . ALA A 1 342 ? -23.194 -22.824 -23.259 1.00 84.25 342 ALA A O 1
ATOM 2552 N N . ILE A 1 343 ? -22.027 -22.435 -25.143 1.00 86.75 343 ILE A N 1
ATOM 2553 C CA . ILE A 1 343 ? -21.005 -23.464 -24.901 1.00 86.75 343 ILE A CA 1
ATOM 2554 C C . ILE A 1 343 ? -20.161 -23.112 -23.671 1.00 86.75 343 ILE A C 1
ATOM 2556 O O . ILE A 1 343 ? -20.029 -23.939 -22.767 1.00 86.75 343 ILE A O 1
ATOM 2560 N N . VAL A 1 344 ? -19.627 -21.888 -23.606 1.00 83.06 344 VAL A N 1
ATOM 2561 C CA . VAL A 1 344 ? -18.786 -21.428 -22.489 1.00 83.06 344 VAL A CA 1
ATOM 2562 C C . VAL A 1 344 ? -19.573 -21.429 -21.181 1.00 83.06 344 VAL A C 1
ATOM 2564 O O . VAL A 1 344 ? -19.073 -21.933 -20.177 1.00 83.06 344 VAL A O 1
ATOM 2567 N N . ARG A 1 345 ? -20.830 -20.966 -21.194 1.00 83.62 345 ARG A N 1
ATOM 2568 C CA . ARG A 1 345 ? -21.717 -21.007 -20.025 1.00 83.62 345 ARG A CA 1
ATOM 2569 C C . ARG A 1 345 ? -21.895 -22.435 -19.503 1.00 83.62 345 ARG A C 1
ATOM 2571 O O . ARG A 1 345 ? -21.656 -22.683 -18.325 1.00 83.62 345 ARG A O 1
ATOM 2578 N N . ARG A 1 346 ? -22.214 -23.395 -20.380 1.00 86.12 346 ARG A N 1
ATOM 2579 C CA . ARG A 1 346 ? -22.330 -24.819 -20.003 1.00 86.12 346 ARG A CA 1
ATOM 2580 C C . ARG A 1 346 ? -21.022 -25.380 -19.438 1.00 86.12 346 ARG A C 1
ATOM 2582 O O . ARG A 1 346 ? -21.047 -26.211 -18.533 1.00 86.12 346 ARG A O 1
ATOM 2589 N N . GLN A 1 347 ? -19.871 -24.963 -19.967 1.00 85.62 347 GLN A N 1
ATOM 2590 C CA . GLN A 1 347 ? -18.566 -25.378 -19.441 1.00 85.62 347 GLN A CA 1
ATOM 2591 C C . GLN A 1 347 ? -18.279 -24.779 -18.058 1.00 85.62 347 GLN A C 1
ATOM 2593 O O . GLN A 1 347 ? -17.759 -25.483 -17.193 1.00 85.62 347 GLN A O 1
ATOM 2598 N N . GLN A 1 348 ? -18.621 -23.508 -17.834 1.00 80.19 348 GLN A N 1
ATOM 2599 C CA . GLN A 1 348 ? -18.461 -22.842 -16.540 1.00 80.19 348 GLN A CA 1
ATOM 2600 C C . GLN A 1 348 ? -19.376 -23.448 -15.475 1.00 80.19 348 GLN A C 1
ATOM 2602 O O . GLN A 1 348 ? -18.886 -23.775 -14.399 1.00 80.19 348 GLN A O 1
ATOM 2607 N N . GLU A 1 349 ? -20.649 -23.698 -15.793 1.00 86.31 349 GLU A N 1
ATOM 2608 C CA . GLU A 1 349 ? -21.599 -24.385 -14.904 1.00 86.31 349 GLU A CA 1
ATOM 2609 C C . GLU A 1 349 ? -21.074 -25.776 -14.505 1.00 86.31 349 GLU A C 1
ATOM 2611 O O . GLU A 1 349 ? -21.047 -26.121 -13.324 1.00 86.31 349 GLU A O 1
ATOM 2616 N N . LYS A 1 350 ? -20.536 -26.549 -15.463 1.00 84.81 350 LYS A N 1
ATOM 2617 C CA . LYS A 1 350 ? -19.884 -27.839 -15.173 1.00 84.81 350 LYS A CA 1
ATOM 2618 C C . LYS A 1 350 ? -18.651 -27.702 -14.275 1.00 84.81 350 LYS A C 1
ATOM 2620 O O . LYS A 1 350 ? -18.445 -28.541 -13.401 1.00 84.81 350 LYS A O 1
ATOM 2625 N N . ARG A 1 351 ? -17.811 -26.681 -14.484 1.00 80.19 351 ARG A N 1
ATOM 2626 C CA . ARG A 1 351 ? -16.616 -26.430 -13.654 1.00 80.19 351 ARG A CA 1
ATOM 2627 C C . ARG A 1 351 ? -16.985 -25.988 -12.238 1.00 80.19 351 ARG A C 1
ATOM 2629 O O . ARG A 1 351 ? -16.350 -26.453 -11.298 1.00 80.19 351 ARG A O 1
ATOM 2636 N N . ALA A 1 352 ? -17.996 -25.137 -12.088 1.00 77.06 352 ALA A N 1
ATOM 2637 C CA . ALA A 1 352 ? -18.504 -24.692 -10.794 1.00 77.06 352 ALA A CA 1
ATOM 2638 C C . ALA A 1 352 ? -19.079 -25.871 -9.996 1.00 77.06 352 ALA A C 1
ATOM 2640 O O . ALA A 1 352 ? -18.640 -26.110 -8.877 1.00 77.06 352 ALA A O 1
ATOM 2641 N N . ALA A 1 353 ? -19.930 -26.691 -10.622 1.00 77.50 353 ALA A N 1
ATOM 2642 C CA . ALA A 1 353 ? -20.475 -27.897 -9.998 1.00 77.50 353 ALA A CA 1
ATOM 2643 C C . ALA A 1 353 ? -19.384 -28.909 -9.603 1.00 77.50 353 ALA A C 1
ATOM 2645 O O . ALA A 1 353 ? -19.525 -29.629 -8.616 1.00 77.50 353 ALA A O 1
ATOM 2646 N N . ARG A 1 354 ? -18.280 -28.983 -10.362 1.00 76.56 354 ARG A N 1
ATOM 2647 C CA . ARG A 1 354 ? -17.129 -29.819 -9.991 1.00 76.56 354 ARG A CA 1
ATOM 2648 C C . ARG A 1 354 ? -16.406 -29.275 -8.757 1.00 76.56 354 ARG A C 1
ATOM 2650 O O . ARG A 1 354 ? -16.141 -30.050 -7.849 1.00 76.56 354 ARG A O 1
ATOM 2657 N N . ARG A 1 355 ? -16.150 -27.963 -8.701 1.00 70.94 355 ARG A N 1
ATOM 2658 C CA . ARG A 1 355 ? -15.522 -27.299 -7.542 1.00 70.94 355 ARG A CA 1
ATOM 2659 C C . ARG A 1 355 ? -16.368 -27.415 -6.275 1.00 70.94 355 ARG A C 1
ATOM 2661 O O . ARG A 1 355 ? -15.820 -27.622 -5.205 1.00 70.94 355 ARG A O 1
ATOM 2668 N N . GLU A 1 356 ? -17.688 -27.319 -6.396 1.00 67.44 356 GLU A N 1
ATOM 2669 C CA . GLU A 1 356 ? -18.616 -27.470 -5.270 1.00 67.44 356 GLU A CA 1
ATOM 2670 C C . GLU A 1 356 ? -18.601 -28.903 -4.713 1.00 67.44 356 GLU A C 1
ATOM 2672 O O . GLU A 1 356 ? -18.527 -29.102 -3.505 1.00 67.44 356 GLU A O 1
ATOM 2677 N N . LYS A 1 357 ? -18.546 -29.916 -5.590 1.00 68.38 357 LYS A N 1
ATOM 2678 C CA . LYS A 1 357 ? -18.355 -31.318 -5.179 1.00 68.38 357 LYS A CA 1
ATOM 2679 C C . LYS A 1 357 ? -16.984 -31.579 -4.551 1.00 68.38 357 LYS A C 1
ATOM 2681 O O . LYS A 1 357 ? -16.899 -32.353 -3.607 1.00 68.38 357 LYS A O 1
ATOM 2686 N N . GLU A 1 358 ? -15.932 -30.945 -5.066 1.00 63.59 358 GLU A N 1
ATOM 2687 C CA . GLU A 1 358 ? -14.577 -31.010 -4.498 1.00 63.59 358 GLU A CA 1
ATOM 2688 C C . GLU A 1 358 ? -14.503 -30.311 -3.120 1.00 63.59 358 GLU A C 1
ATOM 2690 O O . GLU A 1 358 ? -13.731 -30.742 -2.273 1.00 63.59 358 GLU A O 1
ATOM 2695 N N . ALA A 1 359 ? -15.334 -29.293 -2.860 1.00 54.47 359 ALA A N 1
ATOM 2696 C CA . ALA A 1 359 ? -15.386 -28.562 -1.586 1.00 54.47 359 ALA A CA 1
ATOM 2697 C C . ALA A 1 359 ? -16.227 -29.244 -0.485 1.00 54.47 359 ALA A C 1
ATOM 2699 O O . ALA A 1 359 ? -16.011 -28.977 0.691 1.00 54.47 359 ALA A O 1
ATOM 2700 N N . ILE A 1 360 ? -17.179 -30.113 -0.850 1.00 57.03 360 ILE A N 1
ATOM 2701 C CA . ILE A 1 360 ? -17.996 -30.911 0.092 1.00 57.03 360 ILE A CA 1
ATOM 2702 C C . ILE A 1 360 ? -17.286 -32.234 0.465 1.00 57.03 360 ILE A C 1
ATOM 2704 O O . ILE A 1 360 ? -17.682 -32.926 1.398 1.00 57.03 360 ILE A O 1
ATOM 2708 N N . GLY A 1 361 ? -16.222 -32.594 -0.261 1.00 49.31 361 GLY A N 1
ATOM 2709 C CA . GLY A 1 361 ? -15.413 -33.795 -0.051 1.00 49.31 361 GLY A CA 1
ATOM 2710 C C . GLY A 1 361 ? -14.188 -33.584 0.844 1.00 49.31 361 GLY A C 1
ATOM 2711 O O . GLY A 1 361 ? -13.081 -33.899 0.417 1.00 49.31 361 GLY A O 1
ATOM 2712 N N . THR A 1 362 ? -14.389 -33.073 2.058 1.00 40.97 362 THR A N 1
ATOM 2713 C CA . THR A 1 362 ? -13.482 -33.120 3.230 1.00 40.97 362 THR A CA 1
ATOM 2714 C C . THR A 1 362 ? -14.338 -33.081 4.479 1.00 40.97 362 THR A C 1
ATOM 2716 O O . THR A 1 362 ? -13.963 -33.743 5.469 1.00 40.97 362 THR A O 1
#